Protein AF-A0A6G0Q667-F1 (afdb_monomer_lite)

Radius of gyration: 38.06 Å; chains: 1; bounding box: 84×32×100 Å

Secondary structure (DSSP, 8-state):
----HHHHHHHHHHHHHH-BTTBPPTTHHHHHHHHTT--HHHHHHHHHHHHHHTTT-SS---S----PPPPPPPHHHHHHHHHHS-GGG-SSHHHHHHHH---HHHHHHHHHTTSEEEEEPB------HHHHHHHHHHHHHTEEE-TTS-EEE---TT-------PPPSSPTT-EEEEEB-TTS-BSSPPPB-------

Sequence (199 aa):
MKATDEERQAVWESLLLRSTRGVLKRGDIVATAAYFYLTRFVVAHIWERSIRSMGTRVAAVVKSRKNARKKKLDRAALCSRLAEVPINDRETQRRVEAASTVNTYLIQRLIKEGFLRRTLRQTRPLLTPAHKLARLRFYMEHVQLGGNGEYFFNPMYDVVHMDGKWFYVKKIGLKVYLLTGKDGTPAEEPPVQYVHSKR

Foldseek 3Di:
DADALVLLVVLQVQQVVQDDPLDHDPCSLVVSCVVSVHDSVNSVVLSVQQVVQCP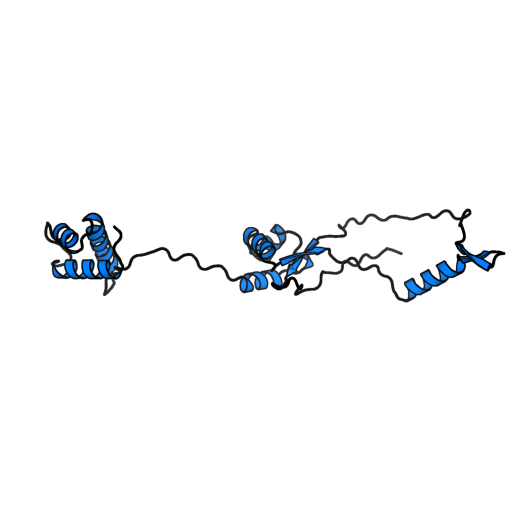VNPGGDRHDPDPDPDDDDDPVVQLVLLVPDPQVQQQDLVSSCVRSVDDSVVVVVCVVLLFKDKDWQAADDPDDPVNVVVVVVVQVVQWDADPVRDIDGNPPPVDDDDDDDDDDPDDHGGITMFGADSVNHGPDDRHYDYDDDPD

Organism: NCBI:txid53985

Structure (mmCIF, N/CA/C/O backbone):
data_AF-A0A6G0Q667-F1
#
_entry.id   AF-A0A6G0Q667-F1
#
loop_
_atom_site.group_PDB
_atom_site.id
_atom_site.type_symbol
_atom_site.label_atom_id
_atom_site.label_alt_id
_atom_site.label_comp_id
_atom_site.label_asym_id
_atom_site.label_entity_id
_atom_site.label_seq_id
_atom_site.pdbx_PDB_ins_code
_atom_site.Cartn_x
_atom_site.Cartn_y
_atom_site.Cartn_z
_atom_site.occupancy
_atom_site.B_iso_or_equiv
_atom_site.auth_seq_id
_atom_site.auth_comp_id
_atom_site.auth_asym_id
_atom_site.auth_atom_id
_atom_site.pdbx_PDB_model_num
ATOM 1 N N . MET A 1 1 ? -19.077 14.413 36.389 1.00 58.03 1 MET A N 1
ATOM 2 C CA . MET A 1 1 ? -18.085 13.429 36.881 1.00 58.03 1 MET A CA 1
ATOM 3 C C . MET A 1 1 ? -18.344 12.071 36.235 1.00 58.03 1 MET A C 1
ATOM 5 O O . MET A 1 1 ? -19.507 11.742 36.019 1.00 58.03 1 MET A O 1
ATOM 9 N N . LYS A 1 2 ? -17.305 11.317 35.853 1.00 70.94 2 LYS A N 1
ATOM 10 C CA . LYS A 1 2 ? -17.437 9.968 35.270 1.00 70.94 2 LYS A CA 1
ATOM 11 C C . LYS A 1 2 ? -16.862 8.957 36.264 1.00 70.94 2 LYS A C 1
ATOM 13 O O . LYS A 1 2 ? -15.693 9.090 36.591 1.00 70.94 2 LYS A O 1
ATOM 18 N N . ALA A 1 3 ? -17.663 7.977 36.682 1.00 82.56 3 ALA A N 1
ATOM 19 C CA . ALA A 1 3 ? -17.236 6.951 37.635 1.00 82.56 3 ALA A CA 1
ATOM 20 C C . ALA A 1 3 ? -16.185 5.995 37.033 1.00 82.56 3 ALA A C 1
ATOM 22 O O . ALA A 1 3 ? -16.342 5.576 35.874 1.00 82.56 3 ALA A O 1
ATOM 23 N N . THR A 1 4 ? -15.153 5.650 37.807 1.00 89.38 4 THR A N 1
ATOM 24 C CA . THR A 1 4 ? -14.142 4.624 37.484 1.00 89.38 4 THR A CA 1
ATOM 25 C C . THR A 1 4 ? -14.749 3.219 37.529 1.00 89.38 4 THR A C 1
ATOM 27 O O . THR A 1 4 ? -15.855 3.030 38.026 1.00 89.38 4 THR A O 1
ATOM 30 N N . ASP A 1 5 ? -14.077 2.207 36.973 1.00 88.81 5 ASP A N 1
ATOM 31 C CA . ASP A 1 5 ? -14.638 0.845 36.976 1.00 88.81 5 ASP A CA 1
ATOM 32 C C . ASP A 1 5 ? -14.762 0.265 38.397 1.00 88.81 5 ASP A C 1
ATOM 34 O O . ASP A 1 5 ? -15.729 -0.444 38.671 1.00 88.81 5 ASP A O 1
ATOM 38 N N . GLU A 1 6 ? -13.849 0.628 39.300 1.00 90.19 6 GLU A N 1
ATOM 39 C CA . GLU A 1 6 ? -13.886 0.269 40.724 1.00 90.19 6 GLU A CA 1
ATOM 40 C C . GLU A 1 6 ? -15.053 0.952 41.446 1.00 90.19 6 GLU A C 1
ATOM 42 O O . GLU A 1 6 ? -15.849 0.283 42.101 1.00 90.19 6 GLU A O 1
ATOM 47 N N . GLU A 1 7 ? -15.241 2.261 41.244 1.00 90.88 7 GLU A N 1
ATOM 48 C CA . GLU A 1 7 ? -16.382 2.998 41.803 1.00 90.88 7 GLU A CA 1
ATOM 49 C C . GLU A 1 7 ? -17.712 2.432 41.306 1.00 90.88 7 GLU A C 1
ATOM 51 O O . GLU A 1 7 ? -18.666 2.303 42.068 1.00 90.88 7 GLU A O 1
ATOM 56 N N . ARG A 1 8 ? -17.797 2.061 40.023 1.00 91.38 8 ARG A N 1
ATOM 57 C CA . ARG A 1 8 ? -19.011 1.447 39.472 1.00 91.38 8 ARG A CA 1
ATOM 58 C C . ARG A 1 8 ? -19.307 0.118 40.161 1.00 91.38 8 ARG A C 1
ATOM 60 O O . ARG A 1 8 ? -20.471 -0.127 40.472 1.00 91.38 8 ARG A O 1
ATOM 67 N N . GLN A 1 9 ? -18.284 -0.708 40.389 1.00 91.12 9 GLN A N 1
ATOM 68 C CA . GLN A 1 9 ? -18.410 -1.991 41.081 1.00 91.12 9 GLN A CA 1
ATOM 69 C C . GLN A 1 9 ? -18.881 -1.795 42.529 1.00 91.12 9 GLN A C 1
ATOM 71 O O . GLN A 1 9 ? -19.870 -2.406 42.926 1.00 91.12 9 GLN A O 1
ATOM 76 N N . ALA A 1 10 ? -18.276 -0.863 43.266 1.00 92.19 10 ALA A N 1
ATOM 77 C CA . ALA A 1 10 ? -18.679 -0.539 44.635 1.00 92.19 10 ALA A CA 1
ATOM 78 C C . ALA A 1 10 ? -20.113 0.031 44.716 1.00 92.19 10 ALA A C 1
ATOM 80 O O . ALA A 1 10 ? -20.895 -0.325 45.602 1.00 92.19 10 ALA A O 1
ATOM 81 N N . VAL A 1 11 ? -20.512 0.877 43.758 1.00 92.94 11 VAL A N 1
ATOM 82 C CA . VAL A 1 11 ? -21.896 1.373 43.631 1.00 92.94 11 VAL A CA 1
ATOM 83 C C . VAL A 1 11 ? -22.872 0.223 43.374 1.00 92.94 11 VAL A C 1
ATOM 85 O O . VAL A 1 11 ? -23.963 0.198 43.939 1.00 92.94 11 VAL A O 1
ATOM 88 N N . TRP A 1 12 ? -22.500 -0.736 42.527 1.00 91.12 12 TRP A N 1
ATOM 89 C CA . TRP A 1 12 ? -23.330 -1.907 42.263 1.00 91.12 12 TRP A CA 1
ATOM 90 C C . TRP A 1 12 ? -23.506 -2.777 43.512 1.00 91.12 12 TRP A C 1
ATOM 92 O O . TRP A 1 12 ? -24.637 -3.093 43.867 1.00 91.12 12 TRP A O 1
ATOM 102 N N . GLU A 1 13 ? -22.417 -3.120 44.198 1.00 91.19 13 GLU A N 1
ATOM 103 C CA . GLU A 1 13 ? -22.439 -3.973 45.393 1.00 91.19 13 GLU A CA 1
ATOM 104 C C . GLU A 1 13 ? -23.209 -3.326 46.550 1.00 91.19 13 GLU A C 1
ATOM 106 O O . GLU A 1 13 ? -24.041 -3.973 47.186 1.00 91.19 13 GLU A O 1
ATOM 111 N N . SER A 1 14 ? -23.012 -2.025 46.774 1.00 92.31 14 SER A N 1
ATOM 112 C CA . SER A 1 14 ? -23.741 -1.274 47.805 1.00 92.31 14 SER A CA 1
ATOM 113 C C . SER A 1 14 ? -25.248 -1.199 47.544 1.00 92.31 14 SER A C 1
ATOM 115 O O . SER A 1 14 ? -26.037 -1.330 48.480 1.00 92.31 14 SER A O 1
ATOM 117 N N . LEU A 1 15 ? -25.674 -1.027 46.288 1.00 92.56 15 LEU A N 1
ATOM 118 C CA . LEU A 1 15 ? -27.093 -1.086 45.928 1.00 92.56 15 LEU A CA 1
ATOM 119 C C . LEU A 1 15 ? -27.643 -2.509 45.997 1.00 92.56 15 LEU A C 1
ATOM 121 O O . LEU A 1 15 ? -28.782 -2.695 46.414 1.00 92.56 15 LEU A O 1
ATOM 125 N N . LEU A 1 16 ? -26.845 -3.513 45.632 1.00 89.88 16 LEU A N 1
ATOM 126 C CA . LEU A 1 16 ? -27.254 -4.913 45.690 1.00 89.88 16 LEU A CA 1
ATOM 127 C C . LEU A 1 16 ? -27.542 -5.347 47.133 1.00 89.88 16 LEU A C 1
ATOM 129 O O . LEU A 1 16 ? -28.567 -5.976 47.372 1.00 89.88 16 LEU A O 1
ATOM 133 N N . LEU A 1 17 ? -26.705 -4.934 48.091 1.00 89.88 17 LEU A N 1
ATOM 134 C CA . LEU A 1 17 ? -26.911 -5.172 49.528 1.00 89.88 17 LEU A CA 1
ATOM 135 C C . LEU A 1 17 ? -28.173 -4.492 50.081 1.00 89.88 17 LEU A C 1
ATOM 137 O O . LEU A 1 17 ? -28.774 -4.979 51.034 1.00 89.88 17 LEU A O 1
ATOM 141 N N . ARG A 1 18 ? -28.569 -3.354 49.501 1.00 88.69 18 ARG A N 1
ATOM 142 C CA . ARG A 1 18 ? -29.766 -2.593 49.902 1.00 88.69 18 ARG A CA 1
ATOM 143 C C . ARG A 1 18 ? -31.036 -3.058 49.189 1.00 88.69 18 ARG A C 1
ATOM 145 O O . ARG A 1 18 ? -32.138 -2.720 49.618 1.00 88.69 18 ARG A O 1
ATOM 152 N N . SER A 1 19 ? -30.894 -3.825 48.112 1.00 87.81 19 SER A N 1
ATOM 153 C CA . SER A 1 19 ? -32.003 -4.305 47.302 1.00 87.81 19 SER A CA 1
ATOM 154 C C . SER A 1 19 ? -32.614 -5.582 47.870 1.00 87.81 19 SER A C 1
ATOM 156 O O . SER A 1 19 ? -31.918 -6.506 48.279 1.00 87.81 19 SER A O 1
ATOM 158 N N . THR A 1 20 ? -33.940 -5.678 47.819 1.00 85.12 20 THR A N 1
ATOM 159 C CA . THR A 1 20 ? -34.676 -6.914 48.090 1.00 85.12 20 THR A CA 1
ATOM 160 C C . THR A 1 20 ? -35.318 -7.394 46.794 1.00 85.12 20 THR A C 1
ATOM 162 O O . THR A 1 20 ? -36.097 -6.681 46.165 1.00 85.12 20 THR A O 1
ATOM 165 N N . ARG A 1 21 ? -34.963 -8.610 46.354 1.00 81.00 21 ARG A N 1
ATOM 166 C CA . ARG A 1 21 ? -35.460 -9.220 45.100 1.00 81.00 21 ARG A CA 1
ATOM 167 C C . ARG A 1 21 ? -35.276 -8.333 43.850 1.00 81.00 21 ARG A C 1
ATOM 169 O O . ARG A 1 21 ? -36.115 -8.339 42.957 1.00 81.00 21 ARG A O 1
ATOM 176 N N . GLY A 1 22 ? -34.192 -7.556 43.785 1.00 78.00 22 GLY A N 1
ATOM 177 C CA . GLY A 1 22 ? -33.900 -6.678 42.642 1.00 78.00 22 GLY A CA 1
ATOM 178 C C . GLY A 1 22 ? -34.662 -5.347 42.646 1.00 78.00 22 GLY A C 1
ATOM 179 O O . GLY A 1 22 ? -34.548 -4.578 41.692 1.00 78.00 22 GLY A O 1
ATOM 180 N N . VAL A 1 23 ? -35.410 -5.049 43.713 1.00 85.81 23 VAL A N 1
ATOM 181 C CA . VAL A 1 23 ? -36.100 -3.772 43.918 1.00 85.81 23 VAL A CA 1
ATOM 182 C C . VAL A 1 23 ? -35.340 -2.942 44.953 1.00 85.81 23 VAL A C 1
ATOM 184 O O . VAL A 1 23 ? -34.878 -3.474 45.963 1.00 85.81 23 VAL A O 1
ATOM 187 N N . LEU A 1 24 ? -35.170 -1.647 44.689 1.00 90.31 24 LEU A N 1
ATOM 188 C CA . LEU A 1 24 ? -34.570 -0.686 45.622 1.00 90.31 24 LEU A CA 1
ATOM 189 C C . LEU A 1 24 ? -35.671 0.112 46.319 1.00 90.31 24 LEU A C 1
ATOM 191 O O . LEU A 1 24 ? -36.705 0.407 45.713 1.00 90.31 24 LEU A O 1
ATOM 195 N N . LYS A 1 25 ? -35.443 0.511 47.570 1.00 91.19 25 LYS A N 1
ATOM 196 C CA . LYS A 1 25 ? -36.355 1.408 48.278 1.00 91.19 25 LYS A CA 1
ATOM 197 C C . LYS A 1 25 ? -36.213 2.831 47.745 1.00 91.19 25 LYS A C 1
ATOM 199 O O . LYS A 1 25 ? -35.193 3.243 47.179 1.00 91.19 25 LYS A O 1
ATOM 204 N N . ARG A 1 26 ? -37.270 3.624 47.936 1.00 89.69 26 ARG A N 1
ATOM 205 C CA . ARG A 1 26 ? -37.263 5.040 47.561 1.00 89.69 26 ARG A CA 1
ATOM 206 C C . ARG A 1 26 ? -36.160 5.759 48.341 1.00 89.69 26 ARG A C 1
ATOM 208 O O . ARG A 1 26 ? -36.159 5.743 49.563 1.00 89.69 26 ARG A O 1
ATOM 215 N N . GLY A 1 27 ? -35.256 6.415 47.618 1.00 91.12 27 GLY A N 1
ATOM 216 C CA . GLY A 1 27 ? -34.146 7.173 48.202 1.00 91.12 27 GLY A CA 1
ATOM 217 C C . GLY A 1 27 ? -32.794 6.457 48.171 1.00 91.12 27 GLY A C 1
ATOM 218 O O . GLY A 1 27 ? -31.780 7.147 48.215 1.00 91.12 27 GLY A O 1
ATOM 219 N N . ASP A 1 28 ? -32.737 5.136 47.967 1.00 92.38 28 ASP A N 1
ATOM 220 C CA . ASP A 1 28 ? -31.470 4.380 47.989 1.00 92.38 28 ASP A CA 1
ATOM 221 C C . ASP A 1 28 ? -30.473 4.866 46.933 1.00 92.38 28 ASP A C 1
ATOM 223 O O . ASP A 1 28 ? -29.280 5.012 47.203 1.00 92.38 28 ASP A O 1
ATOM 227 N N . ILE A 1 29 ? -30.963 5.189 45.733 1.00 93.19 29 ILE A N 1
ATOM 228 C CA . ILE A 1 29 ? -30.145 5.759 44.653 1.00 93.19 29 ILE A CA 1
ATOM 229 C C . ILE A 1 29 ? -29.576 7.121 45.062 1.00 93.19 29 ILE A C 1
ATOM 231 O O . ILE A 1 29 ? -28.423 7.413 44.762 1.00 93.19 29 ILE A O 1
ATOM 235 N N . VAL A 1 30 ? -30.366 7.953 45.745 1.00 95.00 30 VAL A N 1
ATOM 236 C CA . VAL A 1 30 ? -29.951 9.299 46.169 1.00 95.00 30 VAL A CA 1
ATOM 237 C C . VAL A 1 30 ? -28.926 9.208 47.298 1.00 95.00 30 VAL A C 1
ATOM 239 O O . VAL A 1 30 ? -27.894 9.869 47.231 1.00 95.00 30 VAL A O 1
ATOM 242 N N . ALA A 1 31 ? -29.157 8.337 48.281 1.00 93.81 31 ALA A N 1
ATOM 243 C CA . ALA A 1 31 ? -28.225 8.093 49.379 1.00 93.81 31 ALA A CA 1
ATOM 244 C C . ALA A 1 31 ? -26.889 7.521 48.880 1.00 93.81 31 ALA A C 1
ATOM 246 O O . ALA A 1 31 ? -25.819 7.947 49.307 1.00 93.81 31 ALA A O 1
ATOM 247 N N . THR A 1 32 ? -26.939 6.581 47.934 1.00 93.56 32 THR A N 1
ATOM 248 C CA . THR A 1 32 ? -25.735 5.989 47.331 1.00 93.56 32 THR A CA 1
ATOM 249 C C . THR A 1 32 ? -24.994 7.009 46.465 1.00 93.56 32 THR A C 1
ATOM 251 O O . THR A 1 32 ? -23.773 7.100 46.525 1.00 93.56 32 THR A O 1
ATOM 254 N N . ALA A 1 33 ? -25.717 7.843 45.714 1.00 94.38 33 ALA A N 1
ATOM 255 C CA . ALA A 1 33 ? -25.128 8.946 44.957 1.00 94.38 33 ALA A CA 1
ATOM 256 C C . ALA A 1 33 ? -24.389 9.945 45.860 1.00 94.38 33 ALA A C 1
ATOM 258 O O . ALA A 1 33 ? -23.262 10.317 45.541 1.00 94.38 33 ALA A O 1
ATOM 259 N N . ALA A 1 34 ? -24.978 10.311 47.003 1.00 94.44 34 ALA A N 1
ATOM 260 C CA . ALA A 1 34 ? -24.337 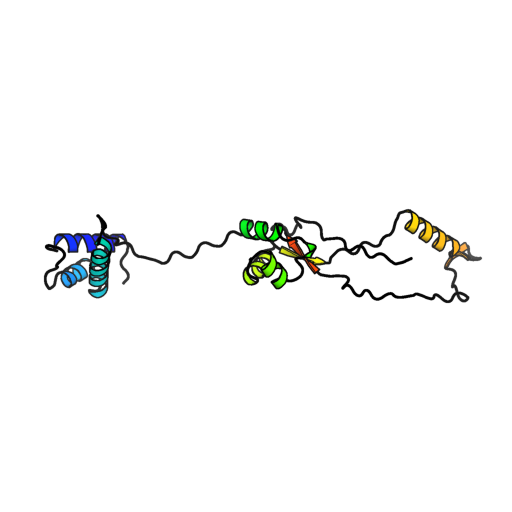11.178 47.989 1.00 94.44 34 ALA A CA 1
ATOM 261 C C . ALA A 1 34 ? -23.064 10.548 48.580 1.00 94.44 34 ALA A C 1
ATOM 263 O O . ALA A 1 34 ? -22.043 11.220 48.662 1.00 94.44 34 ALA A O 1
ATOM 264 N N . TYR A 1 35 ? -23.099 9.254 48.921 1.00 93.81 35 TYR A N 1
ATOM 265 C CA . TYR A 1 35 ? -21.952 8.543 49.498 1.00 93.81 35 TYR A CA 1
ATOM 266 C C . TYR A 1 35 ? -20.746 8.462 48.547 1.00 93.81 35 TYR A C 1
ATOM 268 O O . TYR A 1 35 ? -19.614 8.682 48.964 1.00 93.81 35 TYR A O 1
ATOM 276 N N . PHE A 1 36 ? -20.984 8.177 47.263 1.00 91.81 36 PHE A N 1
ATOM 277 C CA . PHE A 1 36 ? -19.920 8.069 46.255 1.00 91.81 36 PHE A CA 1
ATOM 278 C C . PHE A 1 36 ? -19.584 9.403 45.568 1.00 91.81 36 PHE A C 1
ATOM 280 O O . PHE A 1 36 ? -18.804 9.412 44.619 1.00 91.81 36 PHE A O 1
ATOM 287 N N . TYR A 1 37 ? -20.182 10.525 45.991 1.00 93.06 37 TYR A N 1
ATOM 288 C CA . TYR A 1 37 ? -20.043 11.835 45.335 1.00 93.06 37 TYR A CA 1
ATOM 289 C C . TYR A 1 37 ? -20.355 11.799 43.822 1.00 93.06 37 TYR A C 1
ATOM 291 O O . TYR A 1 37 ? -19.767 12.514 43.008 1.00 93.06 37 TYR A O 1
ATOM 299 N N . LEU A 1 38 ? -21.309 10.952 43.427 1.00 92.19 38 LEU A N 1
ATOM 300 C CA . LEU A 1 38 ? -21.766 10.791 42.048 1.00 92.19 38 LEU A CA 1
ATOM 301 C C . LEU A 1 38 ? -23.138 11.436 41.858 1.00 92.19 38 LEU A C 1
ATOM 303 O O . LEU A 1 38 ? -23.905 11.636 42.794 1.00 92.19 38 LEU A O 1
ATOM 307 N N . THR A 1 39 ? -23.505 11.737 40.614 1.00 93.81 39 THR A N 1
ATOM 308 C CA . THR A 1 39 ? -24.866 12.208 40.332 1.00 93.81 39 THR A CA 1
ATOM 309 C C . THR A 1 39 ? -25.859 11.046 40.391 1.00 93.81 39 THR A C 1
ATOM 311 O O . THR A 1 39 ? -25.554 9.931 39.955 1.00 93.81 39 THR A O 1
ATOM 314 N N . ARG A 1 40 ? -27.096 11.314 40.844 1.00 93.38 40 ARG A N 1
ATOM 315 C CA . ARG A 1 40 ? -28.179 10.306 40.881 1.00 93.38 40 ARG A CA 1
ATOM 316 C C . ARG A 1 40 ? -28.366 9.578 39.548 1.00 93.38 40 ARG A C 1
ATOM 318 O O . ARG A 1 40 ? -28.666 8.392 39.535 1.00 93.38 40 ARG A O 1
ATOM 325 N N . PHE A 1 41 ? -28.162 10.282 38.432 1.00 93.19 41 PHE A N 1
ATOM 326 C CA . PHE A 1 41 ? -28.306 9.735 37.084 1.00 93.19 41 PHE A CA 1
ATOM 327 C C . PHE A 1 41 ? -27.242 8.682 36.772 1.00 93.19 41 PHE A C 1
ATOM 329 O O . PHE A 1 41 ? -27.557 7.664 36.166 1.00 93.19 41 PHE A O 1
ATOM 336 N N . VAL A 1 42 ? -25.995 8.891 37.208 1.00 91.44 42 VAL A N 1
ATOM 337 C CA . VAL A 1 42 ? -24.912 7.917 37.006 1.00 91.44 42 VAL A CA 1
ATOM 338 C C . VAL A 1 42 ? -25.191 6.645 37.801 1.00 91.44 42 VAL A C 1
ATOM 340 O O . VAL A 1 42 ? -25.087 5.555 37.243 1.00 91.44 42 VAL A O 1
ATOM 343 N N . VAL A 1 43 ? -25.599 6.783 39.064 1.00 93.25 43 VAL A N 1
ATOM 344 C CA . VAL A 1 43 ? -25.929 5.653 39.947 1.00 93.25 43 VAL A CA 1
ATOM 345 C C . VAL A 1 43 ? -27.139 4.870 39.430 1.00 93.25 43 VAL A C 1
ATOM 347 O O . VAL A 1 43 ? -27.055 3.651 39.286 1.00 93.25 43 VAL A O 1
ATOM 350 N N . ALA A 1 44 ? -28.226 5.556 39.058 1.00 93.12 44 ALA A N 1
ATOM 351 C CA . ALA A 1 44 ? -29.400 4.924 38.453 1.00 93.12 44 ALA A CA 1
ATOM 352 C C . ALA A 1 44 ? -29.038 4.166 37.166 1.00 93.12 44 ALA A C 1
ATOM 354 O O . ALA A 1 44 ? -29.422 3.013 36.985 1.00 93.12 44 ALA A O 1
ATOM 355 N N . HIS A 1 45 ? -28.220 4.777 36.303 1.00 91.25 45 HIS A N 1
ATOM 356 C CA . HIS A 1 45 ? -27.792 4.148 35.059 1.00 91.25 45 HIS A CA 1
ATOM 357 C C . HIS A 1 45 ? -26.912 2.912 35.287 1.00 91.25 45 HIS A C 1
ATOM 359 O O . HIS A 1 45 ? -27.002 1.950 34.524 1.00 91.25 45 HIS A O 1
ATOM 365 N N . ILE A 1 46 ? -26.052 2.922 36.314 1.00 91.19 46 ILE A N 1
ATOM 366 C CA . ILE A 1 46 ? -25.279 1.739 36.718 1.00 91.19 46 ILE A CA 1
ATOM 367 C C . ILE A 1 46 ? -26.242 0.631 37.157 1.00 91.19 46 ILE A C 1
ATOM 369 O O . ILE A 1 46 ? -26.166 -0.464 36.608 1.00 91.19 46 ILE A O 1
ATOM 373 N N . TRP A 1 47 ? -27.184 0.927 38.057 1.00 91.88 47 TRP A N 1
ATOM 374 C CA . TRP A 1 47 ? -28.158 -0.043 38.568 1.00 91.88 47 TRP A CA 1
ATOM 375 C C . TRP A 1 47 ? -28.993 -0.694 37.461 1.00 91.88 47 TRP A C 1
ATOM 377 O O . TRP A 1 47 ? -28.955 -1.911 37.284 1.00 91.88 47 TRP A O 1
ATOM 387 N N . GLU A 1 48 ? -29.694 0.108 36.658 1.00 90.12 48 GLU A N 1
ATOM 388 C CA . GLU A 1 48 ? -30.565 -0.390 35.587 1.00 90.12 48 GLU A CA 1
ATOM 389 C C . GLU A 1 48 ? -29.809 -1.240 34.564 1.00 90.12 48 GLU A C 1
ATOM 391 O O . GLU A 1 48 ? -30.353 -2.185 33.988 1.00 90.12 48 GLU A O 1
ATOM 396 N N . ARG A 1 49 ? -28.557 -0.876 34.277 1.00 88.00 49 ARG A N 1
ATOM 397 C CA . ARG A 1 49 ? -27.719 -1.591 33.318 1.00 88.00 49 ARG A CA 1
ATOM 398 C C . ARG A 1 49 ? -27.206 -2.903 33.897 1.00 88.00 49 ARG A C 1
ATOM 400 O O . ARG A 1 49 ? -27.211 -3.907 33.187 1.00 88.00 49 ARG A O 1
ATOM 407 N N . SER A 1 50 ? -26.782 -2.893 35.155 1.00 88.56 50 SER A N 1
ATOM 408 C CA . SER A 1 50 ? -26.331 -4.082 35.867 1.00 88.56 50 SER A CA 1
ATOM 409 C C . SER A 1 50 ? -27.464 -5.097 36.013 1.00 88.56 50 SER A C 1
ATOM 411 O O . SER A 1 50 ? -27.271 -6.253 35.640 1.00 88.56 50 SER A O 1
ATOM 413 N N . ILE A 1 51 ? -28.671 -4.658 36.391 1.00 87.56 51 ILE A N 1
ATOM 414 C CA . ILE A 1 51 ? -29.873 -5.508 36.443 1.00 87.56 51 ILE A CA 1
ATOM 415 C C . ILE A 1 51 ? -30.184 -6.109 35.069 1.00 87.56 51 ILE A C 1
ATOM 417 O O . ILE A 1 51 ? -30.299 -7.325 34.945 1.00 87.56 51 ILE A O 1
ATOM 421 N N . ARG A 1 52 ? -30.212 -5.294 34.003 1.00 86.50 52 ARG A N 1
ATOM 422 C CA . ARG A 1 52 ? -30.400 -5.799 32.629 1.00 86.50 52 ARG A CA 1
ATOM 423 C C . ARG A 1 52 ? -29.331 -6.809 32.210 1.00 86.50 52 ARG A C 1
ATOM 425 O O . ARG A 1 52 ? -29.615 -7.720 31.441 1.00 86.50 52 ARG A O 1
ATOM 432 N N . SER A 1 53 ? -28.097 -6.646 32.683 1.00 84.06 53 SER A N 1
ATOM 433 C CA . SER A 1 53 ? -27.003 -7.566 32.363 1.00 84.06 53 SER A CA 1
ATOM 434 C C . SER A 1 53 ? -27.069 -8.894 33.119 1.00 84.06 53 SER A C 1
ATOM 436 O O . SER A 1 53 ? -26.515 -9.874 32.624 1.00 84.06 53 SER A O 1
ATOM 438 N N . MET A 1 54 ? -27.745 -8.939 34.273 1.00 80.06 54 MET A N 1
ATOM 439 C CA . MET A 1 54 ? -27.879 -10.148 35.090 1.00 80.06 54 MET A CA 1
ATOM 440 C C . MET A 1 54 ? -28.872 -11.173 34.540 1.00 80.06 54 MET A C 1
ATOM 442 O O . MET A 1 54 ? -28.926 -12.254 35.098 1.00 80.06 54 MET A O 1
ATOM 446 N N . GLY A 1 55 ? -29.594 -10.894 33.443 1.00 72.88 55 GLY A N 1
ATOM 447 C CA . GLY A 1 55 ? -30.641 -11.769 32.882 1.00 72.88 55 GLY A CA 1
ATOM 448 C C . GLY A 1 55 ? -30.386 -13.278 33.039 1.00 72.88 55 GLY A C 1
ATOM 449 O O . GLY A 1 55 ? -30.961 -13.907 33.915 1.00 72.88 55 GLY A O 1
ATOM 450 N N . THR A 1 56 ? -29.505 -13.859 32.221 1.00 66.94 56 THR A N 1
ATOM 451 C CA . THR A 1 56 ? -29.075 -15.273 32.331 1.00 66.94 56 THR A CA 1
ATOM 452 C C . THR A 1 56 ? -27.690 -15.437 32.964 1.00 66.94 56 THR A C 1
ATOM 454 O O . THR A 1 56 ? -27.094 -16.510 32.898 1.00 66.94 56 THR A O 1
ATOM 457 N N . ARG A 1 57 ? -27.118 -14.366 33.527 1.00 72.06 57 ARG A N 1
ATOM 458 C CA . ARG A 1 57 ? -25.727 -14.347 34.003 1.00 72.06 57 ARG A CA 1
ATOM 459 C C . ARG A 1 57 ? -25.675 -14.437 35.521 1.00 72.06 57 ARG A C 1
ATOM 461 O O . ARG A 1 57 ? -26.438 -13.771 36.203 1.00 72.06 57 ARG A O 1
ATOM 468 N N . VAL A 1 58 ? -24.681 -15.161 36.035 1.00 71.31 58 VAL A N 1
ATOM 469 C CA . VAL A 1 58 ? -24.406 -15.270 37.481 1.00 71.31 58 VAL A CA 1
ATOM 470 C C . VAL A 1 58 ? -23.923 -13.938 38.081 1.00 71.31 58 VAL A C 1
ATOM 472 O O . VAL A 1 58 ? -24.102 -13.696 39.268 1.00 71.31 58 VAL A O 1
ATOM 475 N N . ALA A 1 59 ? -23.340 -13.046 37.269 1.00 76.38 59 ALA A N 1
ATOM 476 C CA . ALA A 1 59 ? -22.821 -11.755 37.720 1.00 76.38 59 ALA A CA 1
ATOM 477 C C . ALA A 1 59 ? -23.155 -10.607 36.754 1.00 76.38 59 ALA A C 1
ATOM 479 O O . ALA A 1 59 ? -23.166 -10.773 35.528 1.00 76.38 59 ALA A O 1
ATOM 480 N N . ALA A 1 60 ? -23.379 -9.417 37.320 1.00 78.94 60 ALA A N 1
ATOM 481 C CA . ALA A 1 60 ? -23.634 -8.194 36.570 1.00 78.94 60 ALA A CA 1
ATOM 482 C C . ALA A 1 60 ? -22.377 -7.671 35.853 1.00 78.94 60 ALA A C 1
ATOM 484 O O . ALA A 1 60 ? -21.263 -7.721 36.370 1.00 78.94 60 ALA A O 1
ATOM 485 N N . VAL A 1 61 ? -22.561 -7.086 34.668 1.00 82.38 61 VAL A N 1
ATOM 486 C CA . VAL A 1 61 ? -21.504 -6.378 33.934 1.00 82.38 61 VAL A CA 1
ATOM 487 C C . VAL A 1 61 ? -21.538 -4.897 34.292 1.00 82.38 61 VAL A C 1
ATOM 489 O O . VAL A 1 61 ? -22.270 -4.112 33.687 1.00 82.38 61 VAL A O 1
ATOM 492 N N . VAL A 1 62 ? -20.695 -4.522 35.250 1.00 84.50 62 VAL A N 1
ATOM 493 C CA . VAL A 1 62 ? -20.664 -3.174 35.839 1.00 84.50 62 VAL A CA 1
ATOM 494 C C . VAL A 1 62 ? -19.629 -2.246 35.176 1.00 84.50 62 VAL A C 1
ATOM 496 O O . VAL A 1 62 ? -19.788 -1.017 35.149 1.00 84.50 62 VAL A O 1
ATOM 499 N N . LYS A 1 63 ? -18.595 -2.844 34.565 1.00 82.75 63 LYS A N 1
ATOM 500 C CA . LYS A 1 63 ? -17.494 -2.136 33.895 1.00 82.75 63 LYS A CA 1
ATOM 501 C C . LYS A 1 63 ? -17.990 -1.209 32.787 1.00 82.75 63 LYS A C 1
ATOM 503 O O . LYS A 1 63 ? -18.927 -1.514 32.038 1.00 82.75 63 LYS A O 1
ATOM 508 N N . SER A 1 64 ? -17.318 -0.074 32.649 1.00 80.38 64 SER A N 1
ATOM 509 C CA . SER A 1 64 ? -17.565 0.878 31.579 1.00 80.38 64 SER A CA 1
ATOM 510 C C . SER A 1 64 ? -17.268 0.248 30.218 1.00 80.38 64 SER A C 1
ATOM 512 O O . SER A 1 64 ? -16.175 -0.255 29.961 1.00 80.38 64 SER A O 1
ATOM 514 N N . ARG A 1 65 ? -18.225 0.323 29.286 1.00 73.19 65 ARG A N 1
ATOM 515 C CA . ARG A 1 65 ? -17.973 -0.003 27.874 1.00 73.19 65 ARG A CA 1
ATOM 516 C C . ARG A 1 65 ? -17.335 1.199 27.193 1.00 73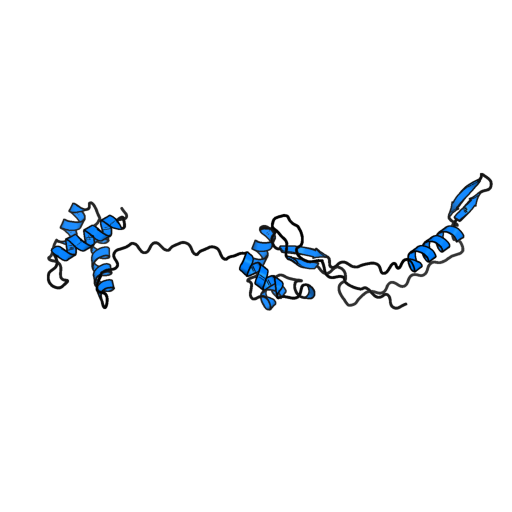.19 65 ARG A C 1
ATOM 518 O O . ARG A 1 65 ? -17.964 1.865 26.374 1.00 73.19 65 ARG A O 1
ATOM 525 N N . LYS A 1 66 ? -16.089 1.509 27.546 1.00 70.56 66 LYS A N 1
ATOM 526 C CA . LYS A 1 66 ? -15.291 2.392 26.694 1.00 70.56 66 LYS A CA 1
ATOM 527 C C . LYS A 1 66 ? -15.091 1.653 25.376 1.00 70.56 66 LYS A C 1
ATOM 529 O O . LYS A 1 66 ? -14.596 0.529 25.369 1.00 70.56 66 LYS A O 1
ATOM 534 N N . ASN A 1 67 ? -15.503 2.264 24.268 1.00 67.00 67 ASN A N 1
ATOM 535 C CA . ASN A 1 67 ? -15.209 1.720 22.950 1.00 67.00 67 ASN A CA 1
ATOM 536 C C . ASN A 1 67 ? -13.687 1.689 22.803 1.00 67.00 67 ASN A C 1
ATOM 538 O O . ASN A 1 67 ? -13.049 2.736 22.676 1.00 67.00 67 ASN A O 1
ATOM 542 N N . ALA A 1 68 ? -13.102 0.493 22.871 1.00 66.56 68 ALA A N 1
ATOM 543 C CA . ALA A 1 68 ? -11.702 0.314 22.542 1.00 66.56 68 ALA A CA 1
ATOM 544 C C . ALA A 1 68 ? -11.497 0.812 21.109 1.00 66.56 68 ALA A C 1
ATOM 546 O O . ALA A 1 68 ? -12.312 0.543 20.218 1.00 66.56 68 ALA A O 1
ATOM 547 N N . ARG A 1 69 ? -10.424 1.571 20.878 1.00 69.81 69 ARG A N 1
ATOM 548 C CA . ARG A 1 69 ? -10.071 1.970 19.515 1.00 69.81 69 ARG A CA 1
ATOM 549 C C . ARG A 1 69 ? -9.914 0.698 18.683 1.00 69.81 69 ARG A C 1
ATOM 551 O O . ARG A 1 69 ? -9.252 -0.244 19.120 1.00 69.81 69 ARG A O 1
ATOM 558 N N . LYS A 1 70 ? -10.520 0.674 17.491 1.00 70.44 70 LYS A N 1
ATOM 559 C CA . LYS A 1 70 ? -10.305 -0.414 16.529 1.00 70.44 70 LYS A CA 1
ATOM 560 C C . LYS A 1 70 ? -8.796 -0.590 16.338 1.00 70.44 70 LYS A C 1
ATOM 562 O O . LYS A 1 70 ? -8.085 0.396 16.127 1.00 70.44 70 LYS A O 1
ATOM 567 N N . LYS A 1 71 ? -8.313 -1.831 16.449 1.00 75.00 71 LYS A N 1
ATOM 568 C CA . LYS A 1 71 ? -6.899 -2.145 16.216 1.00 75.00 71 LYS A CA 1
ATOM 569 C C . LYS A 1 71 ? -6.523 -1.710 14.798 1.00 75.00 71 LYS A C 1
ATOM 571 O O . LYS A 1 71 ? -7.338 -1.810 13.879 1.00 75.00 71 LYS A O 1
ATOM 576 N N . LYS A 1 72 ? -5.303 -1.192 14.628 1.00 79.06 72 LYS A N 1
ATOM 577 C CA . LYS A 1 72 ? -4.782 -0.880 13.293 1.00 79.06 72 LYS A CA 1
ATOM 578 C C . LYS A 1 72 ? -4.730 -2.179 12.490 1.00 79.06 72 LYS A C 1
ATOM 580 O O . LYS A 1 72 ? -4.298 -3.200 13.015 1.00 79.06 72 LYS A O 1
ATOM 585 N N . LEU A 1 73 ? -5.184 -2.120 11.242 1.00 83.12 73 LEU A N 1
ATOM 586 C CA . LEU A 1 73 ? -5.074 -3.244 10.323 1.00 83.12 73 LEU A CA 1
ATOM 587 C C . LEU A 1 73 ? -3.596 -3.542 10.058 1.00 83.12 73 LEU A C 1
ATOM 589 O O . LEU A 1 73 ? -2.812 -2.609 9.841 1.00 83.12 73 LEU A O 1
ATOM 593 N N . ASP A 1 74 ? -3.247 -4.823 10.088 1.00 89.81 74 ASP A N 1
ATOM 594 C CA . ASP A 1 74 ? -1.887 -5.280 9.844 1.00 89.81 74 ASP A CA 1
ATOM 595 C C . ASP A 1 74 ? -1.461 -4.994 8.396 1.00 89.81 74 ASP A C 1
ATOM 597 O O . ASP A 1 74 ? -2.217 -5.213 7.446 1.00 89.81 74 ASP A O 1
ATOM 601 N N . ARG A 1 75 ? -0.250 -4.450 8.236 1.00 89.38 75 ARG A N 1
ATOM 602 C CA . ARG A 1 75 ? 0.300 -4.089 6.924 1.00 89.38 75 ARG A CA 1
ATOM 603 C C . ARG A 1 75 ? 0.952 -5.265 6.235 1.00 89.38 75 ARG A C 1
ATOM 605 O O . ARG A 1 75 ? 0.841 -5.331 5.016 1.00 89.38 75 ARG A O 1
ATOM 612 N N . ALA A 1 76 ? 1.518 -6.207 6.986 1.00 88.56 76 ALA A N 1
ATOM 613 C CA . ALA A 1 76 ? 2.043 -7.432 6.402 1.00 88.56 76 ALA A CA 1
ATOM 614 C C . ALA A 1 76 ? 0.914 -8.215 5.714 1.00 88.56 76 ALA A C 1
ATOM 616 O O . ALA A 1 76 ? 1.003 -8.474 4.518 1.00 88.56 76 ALA A O 1
ATOM 617 N N . ALA A 1 77 ? -0.212 -8.430 6.406 1.00 91.19 77 ALA A N 1
ATOM 618 C CA . ALA A 1 77 ? -1.393 -9.076 5.828 1.00 91.19 77 ALA A CA 1
ATOM 619 C C . ALA A 1 77 ? -1.961 -8.365 4.579 1.00 91.19 77 ALA A C 1
ATOM 621 O O . ALA A 1 77 ? -2.523 -9.007 3.691 1.00 91.19 77 ALA A O 1
ATOM 622 N N . LEU A 1 78 ? -1.846 -7.034 4.491 1.00 91.88 78 LEU A N 1
ATOM 623 C CA . LEU A 1 78 ? -2.243 -6.295 3.288 1.00 91.88 78 LEU A CA 1
ATOM 624 C C . LEU A 1 78 ? -1.263 -6.503 2.134 1.00 91.88 78 LEU A C 1
ATOM 626 O O . LEU A 1 78 ? -1.700 -6.710 1.005 1.00 91.88 78 LEU A O 1
ATOM 630 N N . CYS A 1 79 ? 0.039 -6.451 2.411 1.00 91.44 79 CYS A N 1
ATOM 631 C CA . CYS A 1 79 ? 1.068 -6.695 1.408 1.00 91.44 79 CYS A CA 1
ATOM 632 C C . CYS A 1 79 ? 0.993 -8.125 0.862 1.00 91.44 79 CYS A C 1
ATOM 634 O O . CYS A 1 79 ? 1.122 -8.292 -0.343 1.00 91.44 79 CYS A O 1
ATOM 636 N N . SER A 1 80 ? 0.692 -9.128 1.695 1.00 91.62 80 SER A N 1
ATOM 637 C CA . SER A 1 80 ? 0.485 -10.513 1.244 1.00 91.62 80 SER A CA 1
ATOM 638 C C . SER A 1 80 ? -0.651 -10.627 0.223 1.00 91.62 80 SER A C 1
ATOM 640 O O . SER A 1 80 ? -0.454 -11.197 -0.842 1.00 91.62 80 SER A O 1
ATOM 642 N N . ARG A 1 81 ? -1.803 -9.989 0.473 1.00 92.75 81 ARG A N 1
ATOM 643 C CA . ARG A 1 81 ? -2.918 -9.965 -0.497 1.00 92.75 81 ARG A CA 1
ATOM 644 C C . ARG A 1 81 ? -2.581 -9.227 -1.789 1.00 92.75 81 ARG A C 1
ATOM 646 O O . ARG A 1 81 ? -3.074 -9.568 -2.856 1.00 92.75 81 ARG A O 1
ATOM 653 N N . LEU A 1 82 ? -1.758 -8.183 -1.705 1.00 92.81 82 LEU A N 1
ATOM 654 C CA . LEU A 1 82 ? -1.268 -7.491 -2.896 1.00 92.81 82 LEU A CA 1
ATOM 655 C C . LEU A 1 82 ? -0.263 -8.346 -3.676 1.00 92.81 82 LEU A C 1
ATOM 657 O O . LEU A 1 82 ? -0.243 -8.254 -4.901 1.00 92.81 82 LEU A O 1
ATOM 661 N N . ALA A 1 83 ? 0.528 -9.175 -2.987 1.00 92.31 83 ALA A N 1
ATOM 662 C CA . ALA A 1 83 ? 1.509 -10.071 -3.593 1.00 92.31 83 ALA A CA 1
ATOM 663 C C . ALA A 1 83 ? 0.840 -11.132 -4.485 1.00 92.31 83 ALA A C 1
ATOM 665 O O . ALA A 1 83 ? 1.364 -11.450 -5.548 1.00 92.31 83 ALA A O 1
ATOM 666 N N . GLU A 1 84 ? -0.348 -11.607 -4.099 1.00 92.56 84 GLU A N 1
ATOM 667 C CA . GLU A 1 84 ? -1.151 -12.567 -4.873 1.00 92.56 84 GLU A CA 1
ATOM 668 C C . GLU A 1 84 ? -1.600 -12.020 -6.238 1.00 92.56 84 GLU A C 1
ATOM 670 O O . GLU A 1 84 ? -1.754 -12.778 -7.194 1.00 92.56 84 GLU A O 1
ATOM 675 N N . VAL A 1 85 ? -1.784 -10.701 -6.366 1.00 92.50 85 VAL A N 1
ATOM 676 C CA . VAL A 1 85 ? -2.141 -10.084 -7.649 1.00 92.50 85 VAL A CA 1
ATOM 677 C C . VAL A 1 85 ? -0.912 -10.079 -8.559 1.00 92.50 85 VAL A C 1
ATOM 679 O O . VAL A 1 85 ? 0.120 -9.549 -8.151 1.00 92.50 85 VAL A O 1
ATOM 682 N N . PRO A 1 86 ? -0.983 -10.561 -9.811 1.00 91.06 86 PRO A N 1
ATOM 683 C CA . PRO A 1 86 ? 0.140 -10.475 -10.738 1.00 91.06 86 PRO A CA 1
ATOM 684 C C . PRO A 1 86 ? 0.593 -9.027 -10.940 1.00 91.06 86 PRO A C 1
ATOM 686 O O . PRO A 1 86 ? -0.232 -8.137 -11.142 1.00 91.06 86 PRO A O 1
ATOM 689 N N . ILE A 1 87 ? 1.906 -8.776 -10.967 1.00 89.50 87 ILE A N 1
ATOM 690 C CA . ILE A 1 87 ? 2.471 -7.419 -11.126 1.00 89.50 87 ILE A CA 1
ATOM 691 C C . ILE A 1 87 ? 1.910 -6.714 -12.372 1.00 89.50 87 ILE A C 1
ATOM 693 O O . ILE A 1 87 ? 1.666 -5.505 -12.370 1.00 89.50 87 ILE A O 1
ATOM 697 N N . ASN A 1 88 ? 1.644 -7.486 -13.428 1.00 85.44 88 ASN A N 1
ATOM 698 C CA . ASN A 1 88 ? 1.070 -6.986 -14.670 1.00 85.44 88 ASN A CA 1
ATOM 699 C C . ASN A 1 88 ? -0.346 -6.415 -14.517 1.00 85.44 88 ASN A C 1
ATOM 701 O O . ASN A 1 88 ? -0.718 -5.573 -15.326 1.00 85.44 88 ASN A O 1
ATOM 705 N N . ASP A 1 89 ? -1.101 -6.804 -13.496 1.00 87.50 89 ASP A N 1
ATOM 706 C CA . ASP A 1 89 ? -2.439 -6.276 -13.234 1.00 87.50 89 ASP A CA 1
ATOM 707 C C . ASP A 1 89 ? -2.448 -5.146 -12.198 1.00 87.50 89 ASP A C 1
ATOM 709 O O . ASP A 1 89 ? -3.465 -4.471 -12.011 1.00 87.50 89 ASP A O 1
ATOM 713 N N . ARG A 1 90 ? -1.298 -4.847 -11.582 1.00 92.00 90 ARG A N 1
ATOM 714 C CA . ARG A 1 90 ? -1.158 -3.799 -10.565 1.00 92.00 90 ARG A CA 1
ATOM 715 C C . ARG A 1 90 ? -0.965 -2.398 -11.160 1.00 92.00 90 ARG A C 1
ATOM 717 O O . ARG A 1 90 ? -0.095 -1.652 -10.726 1.00 92.00 90 ARG A O 1
ATOM 724 N N . GLU A 1 91 ? -1.741 -2.012 -12.169 1.00 89.81 91 GLU A N 1
ATOM 725 C CA . GLU A 1 91 ? -1.520 -0.749 -12.905 1.00 89.81 91 GLU A CA 1
ATOM 726 C C . GLU A 1 91 ? -2.146 0.480 -12.236 1.00 89.81 91 GLU A C 1
ATOM 728 O O . GLU A 1 91 ? -1.539 1.550 -12.130 1.00 89.81 91 GLU A O 1
ATOM 733 N N . THR A 1 92 ? -3.393 0.336 -11.792 1.00 90.31 92 THR A N 1
ATOM 734 C CA . THR A 1 92 ? -4.170 1.403 -11.155 1.00 90.31 92 THR A CA 1
ATOM 735 C C . THR A 1 92 ? -4.676 0.926 -9.807 1.00 90.31 92 THR A C 1
ATOM 737 O O . THR A 1 92 ? -4.943 -0.259 -9.632 1.00 90.31 92 THR A O 1
ATOM 740 N N . GLN A 1 93 ? -4.854 1.847 -8.858 1.00 92.31 93 GLN A N 1
ATOM 741 C CA . GLN A 1 93 ? -5.355 1.490 -7.527 1.00 92.31 93 GLN A CA 1
ATOM 742 C C . GLN A 1 93 ? -6.719 0.793 -7.599 1.00 92.31 93 GLN A C 1
ATOM 744 O O . GLN A 1 93 ? -6.921 -0.188 -6.902 1.00 92.31 93 GLN A O 1
ATOM 749 N N . ARG A 1 94 ? -7.601 1.221 -8.515 1.00 92.00 94 ARG A N 1
ATOM 750 C CA . ARG A 1 94 ? -8.903 0.575 -8.753 1.00 92.00 94 ARG A CA 1
ATOM 751 C C . ARG A 1 94 ? -8.773 -0.859 -9.264 1.00 92.00 94 ARG A C 1
ATOM 753 O O . ARG A 1 94 ? -9.505 -1.731 -8.817 1.00 92.00 94 ARG A O 1
ATOM 760 N N . ARG A 1 95 ? -7.845 -1.115 -10.193 1.00 91.94 95 ARG A N 1
ATOM 761 C CA . ARG A 1 95 ? -7.604 -2.470 -10.716 1.00 91.94 95 ARG A CA 1
ATOM 762 C C . ARG A 1 95 ? -7.010 -3.375 -9.636 1.00 91.94 95 ARG A C 1
ATOM 764 O O . ARG A 1 95 ? -7.442 -4.510 -9.487 1.00 91.94 95 ARG A O 1
ATOM 771 N N . VAL A 1 96 ? -6.089 -2.835 -8.838 1.00 93.12 96 VAL A N 1
ATOM 772 C CA . VAL A 1 96 ? -5.521 -3.521 -7.670 1.00 93.12 96 VAL A CA 1
ATOM 773 C C . VAL A 1 96 ? -6.597 -3.815 -6.624 1.00 93.12 96 VAL A C 1
ATOM 775 O O . VAL A 1 96 ? -6.627 -4.918 -6.093 1.00 93.12 96 VAL A O 1
ATOM 778 N N . GLU A 1 97 ? -7.493 -2.873 -6.335 1.00 94.69 97 GLU A N 1
ATOM 779 C CA . GLU A 1 97 ? -8.612 -3.069 -5.407 1.00 94.69 97 GLU A CA 1
ATOM 780 C C . GLU A 1 97 ? -9.552 -4.174 -5.890 1.00 94.69 97 GLU A C 1
ATOM 782 O O . GLU A 1 97 ? -9.869 -5.078 -5.120 1.00 94.69 97 GLU A O 1
ATOM 787 N N . ALA A 1 98 ? -9.928 -4.149 -7.172 1.00 92.94 98 ALA A N 1
ATOM 788 C CA . ALA A 1 98 ? -10.763 -5.185 -7.771 1.00 92.94 98 ALA A CA 1
ATOM 789 C C . ALA A 1 98 ? -10.111 -6.579 -7.698 1.00 92.94 98 ALA A C 1
ATOM 791 O O . ALA A 1 98 ? -10.809 -7.560 -7.470 1.00 92.94 98 ALA A O 1
ATOM 792 N N . ALA A 1 99 ? -8.784 -6.665 -7.850 1.00 92.56 99 ALA A N 1
ATOM 793 C CA . ALA A 1 99 ? -8.055 -7.933 -7.841 1.00 92.56 99 ALA A CA 1
ATOM 794 C C . ALA A 1 99 ? -7.689 -8.448 -6.432 1.00 92.56 99 ALA A C 1
ATOM 796 O O . ALA A 1 99 ? -7.667 -9.652 -6.217 1.00 92.56 99 ALA A O 1
ATOM 797 N N . SER A 1 100 ? -7.398 -7.563 -5.469 1.00 89.88 100 SER A N 1
ATOM 798 C CA . SER A 1 100 ? -6.907 -7.931 -4.121 1.00 89.88 100 SER A CA 1
ATOM 799 C C . SER A 1 100 ? -7.947 -7.781 -3.007 1.00 89.88 100 SER A C 1
ATOM 801 O O . SER A 1 100 ? -7.667 -8.110 -1.851 1.00 89.88 100 SER A O 1
ATOM 803 N N . THR A 1 101 ? -9.127 -7.221 -3.309 1.00 89.56 101 THR A N 1
ATOM 804 C CA . THR A 1 101 ? -10.153 -6.766 -2.341 1.00 89.56 101 THR A CA 1
ATOM 805 C C . THR A 1 101 ? -9.633 -5.766 -1.295 1.00 89.56 101 THR A C 1
ATOM 807 O O . THR A 1 101 ? -10.277 -5.494 -0.276 1.00 89.56 101 THR A O 1
ATOM 810 N N . VAL A 1 102 ? -8.442 -5.197 -1.510 1.00 92.12 102 VAL A N 1
ATOM 811 C CA . VAL A 1 102 ? -7.876 -4.152 -0.657 1.00 92.12 102 VAL A CA 1
ATOM 812 C C . VAL A 1 102 ? -8.425 -2.806 -1.106 1.00 92.12 102 VAL A C 1
ATOM 814 O O . VAL A 1 102 ? -8.190 -2.379 -2.230 1.00 92.12 102 VAL A O 1
ATOM 817 N N . ASN A 1 103 ? -9.103 -2.105 -0.198 1.00 93.69 103 ASN A N 1
ATOM 818 C CA . ASN A 1 103 ? -9.680 -0.797 -0.494 1.00 93.69 103 ASN A CA 1
ATOM 819 C C . ASN A 1 103 ? -8.623 0.192 -1.026 1.00 93.69 103 ASN A C 1
ATOM 821 O O . ASN A 1 103 ? -7.533 0.299 -0.450 1.00 93.69 103 ASN A O 1
ATOM 825 N N . THR A 1 104 ? -8.969 0.977 -2.050 1.00 94.56 104 THR A N 1
ATOM 826 C CA . THR A 1 104 ? -8.118 2.043 -2.611 1.00 94.56 104 THR A CA 1
ATOM 827 C C . THR A 1 104 ? -7.515 2.967 -1.539 1.00 94.56 104 THR A C 1
ATOM 829 O O . THR A 1 104 ? -6.338 3.326 -1.624 1.00 94.56 104 THR A O 1
ATOM 832 N N . TYR A 1 105 ? -8.254 3.303 -0.475 1.00 93.69 105 TYR A N 1
ATOM 833 C CA . TYR A 1 105 ? -7.732 4.085 0.654 1.00 93.69 105 TYR A CA 1
ATOM 834 C C . TYR A 1 105 ? -6.519 3.419 1.325 1.00 93.69 105 TYR A C 1
ATOM 836 O O . TYR A 1 105 ? -5.530 4.085 1.644 1.00 93.69 105 TYR A O 1
ATOM 844 N N . LEU A 1 106 ? -6.574 2.100 1.538 1.00 93.75 106 LEU A N 1
ATOM 845 C CA . LEU A 1 106 ? -5.477 1.346 2.146 1.00 93.75 106 LEU A CA 1
ATOM 846 C C . LEU A 1 106 ? -4.283 1.254 1.199 1.00 93.75 106 LEU A C 1
ATOM 848 O O . LEU A 1 106 ? -3.155 1.423 1.653 1.00 93.75 106 LEU A O 1
ATOM 852 N N . ILE A 1 107 ? -4.524 1.078 -0.101 1.00 94.44 107 ILE A N 1
ATOM 853 C CA . ILE A 1 107 ? -3.474 1.106 -1.129 1.00 94.44 107 ILE A CA 1
ATOM 854 C C . ILE A 1 107 ? -2.754 2.460 -1.106 1.00 94.44 107 ILE A C 1
ATOM 856 O O . ILE A 1 107 ? -1.529 2.515 -1.007 1.00 94.44 107 ILE A O 1
ATOM 860 N N . GLN A 1 108 ? -3.500 3.570 -1.104 1.00 94.50 108 GLN A N 1
ATOM 861 C CA . GLN A 1 108 ? -2.929 4.916 -1.009 1.00 94.50 108 GLN A CA 1
ATOM 862 C C . GLN A 1 108 ? -2.106 5.109 0.270 1.00 94.50 108 GLN A C 1
ATOM 864 O O . GLN A 1 108 ? -1.082 5.798 0.265 1.00 94.50 108 GLN A O 1
ATOM 869 N N . ARG A 1 109 ? -2.544 4.505 1.375 1.00 93.62 109 ARG A N 1
ATOM 870 C CA . ARG A 1 109 ? -1.839 4.563 2.652 1.00 93.62 109 ARG A CA 1
ATOM 871 C C . ARG A 1 109 ? -0.549 3.743 2.644 1.00 93.62 109 ARG A C 1
ATOM 873 O O . ARG A 1 109 ? 0.449 4.227 3.160 1.00 93.62 109 ARG A O 1
ATOM 880 N N . LEU A 1 110 ? -0.547 2.561 2.027 1.00 92.88 110 LEU A N 1
ATOM 881 C CA . LEU A 1 110 ? 0.658 1.746 1.829 1.00 92.88 110 LEU A CA 1
ATOM 882 C C . LEU A 1 110 ? 1.700 2.476 0.977 1.00 92.88 110 LEU A C 1
ATOM 884 O O . LEU A 1 110 ? 2.880 2.424 1.303 1.00 92.88 110 LEU A O 1
ATOM 888 N N . ILE A 1 111 ? 1.265 3.220 -0.047 1.00 92.88 111 ILE A N 1
ATOM 889 C CA . ILE A 1 111 ? 2.159 4.065 -0.853 1.00 92.88 111 ILE A CA 1
ATOM 890 C C . ILE A 1 111 ? 2.799 5.159 0.006 1.00 92.88 111 ILE A C 1
ATOM 892 O O . ILE A 1 111 ? 4.011 5.343 -0.034 1.00 92.88 111 ILE A O 1
ATOM 896 N N . LYS A 1 112 ? 2.002 5.873 0.815 1.00 92.19 112 LYS A N 1
ATOM 897 C CA . LYS A 1 112 ? 2.518 6.925 1.713 1.00 92.19 112 LYS A CA 1
ATOM 898 C C . LYS A 1 112 ? 3.475 6.386 2.776 1.00 92.19 112 LYS A C 1
ATOM 900 O O . LYS A 1 112 ? 4.380 7.094 3.190 1.00 92.19 112 LYS A O 1
ATOM 905 N N . GLU A 1 113 ? 3.246 5.160 3.232 1.00 91.12 113 GLU A N 1
ATOM 906 C CA . GLU A 1 113 ? 4.067 4.492 4.244 1.00 91.12 113 GLU A CA 1
ATOM 907 C C . GLU A 1 113 ? 5.282 3.757 3.646 1.00 91.12 113 GLU A C 1
ATOM 909 O O . GLU A 1 113 ? 6.065 3.191 4.402 1.00 91.12 113 GLU A O 1
ATOM 914 N N . GLY A 1 114 ? 5.452 3.768 2.317 1.00 90.31 114 GLY A N 1
ATOM 915 C CA . GLY A 1 114 ? 6.617 3.203 1.627 1.00 90.31 114 GLY A CA 1
ATOM 916 C C . GLY A 1 114 ? 6.537 1.709 1.301 1.00 90.31 114 GLY A C 1
ATOM 917 O O . GLY A 1 114 ? 7.468 1.174 0.716 1.00 90.31 114 GLY A O 1
ATOM 918 N N . PHE A 1 115 ? 5.429 1.033 1.612 1.00 91.62 115 PHE A N 1
ATOM 919 C CA . PHE A 1 115 ? 5.255 -0.403 1.339 1.00 91.62 115 PHE A CA 1
ATOM 920 C C . PHE A 1 115 ? 4.915 -0.722 -0.123 1.00 91.62 115 PHE A C 1
ATOM 922 O O . PHE A 1 115 ? 4.951 -1.880 -0.540 1.00 91.62 115 PHE A O 1
ATOM 929 N N . LEU A 1 116 ? 4.529 0.293 -0.897 1.00 92.56 116 LEU A N 1
ATOM 930 C CA . LEU A 1 116 ? 4.147 0.145 -2.294 1.00 92.56 116 LEU A CA 1
ATOM 931 C C . LEU A 1 116 ? 4.700 1.311 -3.111 1.00 92.56 116 LEU A C 1
ATOM 933 O O . LEU A 1 116 ? 4.455 2.476 -2.791 1.00 92.56 116 LEU A O 1
ATOM 937 N N . ARG A 1 117 ? 5.389 1.013 -4.210 1.00 91.31 117 ARG A N 1
ATOM 938 C CA . ARG A 1 117 ? 5.984 2.020 -5.091 1.00 91.31 117 ARG A CA 1
ATOM 939 C C . ARG A 1 117 ? 5.433 1.907 -6.500 1.00 91.31 117 ARG A C 1
ATOM 941 O O . ARG A 1 117 ? 5.309 0.821 -7.051 1.00 91.31 117 ARG A O 1
ATOM 948 N N . ARG A 1 118 ? 5.138 3.053 -7.113 1.00 91.19 118 ARG A N 1
ATOM 949 C CA . ARG A 1 118 ? 4.765 3.121 -8.527 1.00 91.19 118 ARG A CA 1
ATOM 950 C C . ARG A 1 118 ? 6.025 3.196 -9.391 1.00 91.19 118 ARG A C 1
ATOM 952 O O . ARG A 1 118 ? 6.771 4.169 -9.293 1.00 91.19 118 ARG A O 1
ATOM 959 N N . THR A 1 119 ? 6.217 2.212 -10.260 1.00 88.38 119 THR A N 1
ATOM 960 C CA . THR A 1 119 ? 7.414 2.054 -11.099 1.00 88.38 119 THR A CA 1
ATOM 961 C C . THR A 1 119 ? 7.018 1.879 -12.562 1.00 88.38 119 THR A C 1
ATOM 963 O O . THR A 1 119 ? 5.946 1.361 -12.869 1.00 88.38 119 THR A O 1
ATOM 966 N N . LEU A 1 120 ? 7.856 2.357 -13.481 1.00 85.25 120 LEU A N 1
ATOM 967 C CA . LEU A 1 120 ? 7.669 2.128 -14.914 1.00 85.25 120 LEU A CA 1
ATOM 968 C C . LEU A 1 120 ? 7.953 0.661 -15.248 1.00 85.25 120 LEU A C 1
ATOM 970 O O . LEU A 1 120 ? 8.910 0.082 -14.735 1.00 85.25 120 LEU A O 1
ATOM 974 N N . ARG A 1 121 ? 7.159 0.079 -16.149 1.00 82.44 121 ARG A N 1
ATOM 975 C CA . ARG A 1 121 ? 7.538 -1.174 -16.804 1.00 82.44 121 ARG A CA 1
ATOM 976 C C . ARG A 1 121 ? 8.834 -0.936 -17.569 1.00 82.44 121 ARG A C 1
ATOM 978 O O . ARG A 1 121 ? 8.926 0.002 -18.365 1.00 82.44 121 ARG A O 1
ATOM 985 N N . GLN A 1 122 ? 9.836 -1.766 -17.311 1.00 72.06 122 GLN A N 1
ATOM 986 C CA . GLN A 1 122 ? 11.128 -1.625 -17.967 1.00 72.06 122 GLN A CA 1
ATOM 987 C C . GLN A 1 122 ? 10.973 -2.013 -19.432 1.00 72.06 122 GLN A C 1
ATOM 989 O O . GLN A 1 122 ? 10.541 -3.119 -19.743 1.00 72.06 122 GLN A O 1
ATOM 994 N N . THR A 1 123 ? 11.330 -1.113 -20.340 1.00 69.12 123 THR A N 1
ATOM 995 C CA . THR A 1 123 ? 11.453 -1.457 -21.757 1.00 69.12 123 THR A CA 1
ATOM 996 C C . THR A 1 123 ? 12.928 -1.697 -22.015 1.00 69.12 123 THR A C 1
ATOM 998 O O . THR A 1 123 ? 13.707 -0.748 -22.056 1.00 69.12 123 THR A O 1
ATOM 1001 N N . ARG A 1 124 ? 13.346 -2.963 -22.109 1.00 63.69 124 ARG A N 1
ATOM 1002 C CA . ARG A 1 124 ? 14.744 -3.267 -22.425 1.00 63.69 124 ARG A CA 1
ATOM 1003 C C . ARG A 1 124 ? 14.944 -3.107 -23.933 1.00 63.69 124 ARG A C 1
ATOM 1005 O O . ARG A 1 124 ? 14.251 -3.790 -24.689 1.00 63.69 124 ARG A O 1
ATOM 1012 N N . PRO A 1 125 ? 15.871 -2.246 -24.396 1.00 66.75 125 PRO A N 1
ATOM 1013 C CA . PRO A 1 125 ? 16.285 -2.297 -25.786 1.00 66.75 125 PRO A CA 1
ATOM 1014 C C . PRO A 1 125 ? 16.899 -3.675 -26.037 1.00 66.75 125 PRO A C 1
ATOM 1016 O O . PRO A 1 125 ? 17.757 -4.129 -25.280 1.00 66.75 125 PRO A O 1
ATOM 1019 N N . LEU A 1 126 ? 16.456 -4.348 -27.096 1.00 69.19 126 LEU A N 1
ATOM 1020 C CA . LEU A 1 126 ? 16.962 -5.660 -27.501 1.00 69.19 126 LEU A CA 1
ATOM 1021 C C . LEU A 1 126 ? 18.353 -5.521 -28.154 1.00 69.19 126 LEU A C 1
ATOM 1023 O O . LEU A 1 126 ? 18.552 -5.929 -29.294 1.00 69.19 126 LEU A O 1
ATOM 1027 N N . LEU A 1 127 ? 19.327 -4.895 -27.481 1.00 77.31 127 LEU A N 1
ATOM 1028 C CA . LEU A 1 127 ? 20.717 -4.875 -27.947 1.00 77.31 127 LEU A CA 1
ATOM 1029 C C . LEU A 1 127 ? 21.422 -6.155 -27.504 1.00 77.31 127 LEU A C 1
ATOM 1031 O O . LEU A 1 127 ? 21.877 -6.275 -26.367 1.00 77.31 127 LEU A O 1
ATOM 1035 N N . THR A 1 128 ? 21.547 -7.095 -28.431 1.00 85.06 128 THR A N 1
ATOM 1036 C CA . THR A 1 128 ? 22.426 -8.251 -28.275 1.00 85.06 128 THR A CA 1
ATOM 1037 C C . THR A 1 128 ? 23.892 -7.813 -28.425 1.00 85.06 128 THR A C 1
ATOM 1039 O O . THR A 1 128 ? 24.167 -6.750 -28.997 1.00 85.06 128 THR A O 1
ATOM 1042 N N . PRO A 1 129 ? 24.868 -8.608 -27.950 1.00 91.00 129 PRO A N 1
ATOM 1043 C CA . PRO A 1 129 ? 26.283 -8.358 -28.231 1.00 91.00 129 PRO A CA 1
ATOM 1044 C C . PRO A 1 129 ? 26.572 -8.204 -29.733 1.00 91.00 129 PRO A C 1
ATOM 1046 O O . PRO A 1 129 ? 27.328 -7.318 -30.123 1.00 91.00 129 PRO A O 1
ATOM 1049 N N . ALA A 1 130 ? 25.885 -8.977 -30.582 1.00 90.06 130 ALA A N 1
ATOM 1050 C CA . ALA A 1 130 ? 25.971 -8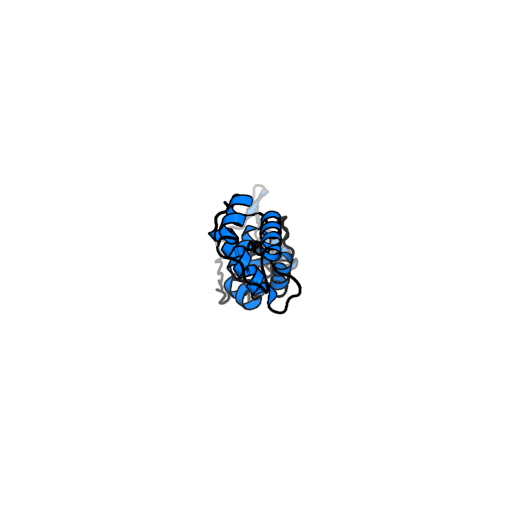.855 -32.036 1.00 90.06 130 ALA A CA 1
ATOM 1051 C C . ALA A 1 130 ? 25.495 -7.480 -32.542 1.00 90.06 130 ALA A C 1
ATOM 1053 O O . ALA A 1 130 ? 26.173 -6.864 -33.361 1.00 90.06 130 ALA A O 1
ATOM 1054 N N . HIS A 1 131 ? 24.386 -6.945 -32.011 1.00 88.25 131 HIS A N 1
ATOM 1055 C CA . HIS A 1 131 ? 23.924 -5.592 -32.353 1.00 88.25 131 HIS A CA 1
ATOM 1056 C C . HIS A 1 131 ? 24.941 -4.513 -31.954 1.00 88.25 131 HIS A C 1
ATOM 1058 O O . HIS A 1 131 ? 25.116 -3.540 -32.686 1.00 88.25 131 HIS A O 1
ATOM 1064 N N . LYS A 1 132 ? 25.624 -4.674 -30.811 1.00 90.69 132 LYS A N 1
ATOM 1065 C CA . LYS A 1 132 ? 26.686 -3.748 -30.379 1.00 90.69 132 LYS A CA 1
ATOM 1066 C C . LYS A 1 132 ? 27.875 -3.776 -31.342 1.00 90.69 132 LYS A C 1
ATOM 1068 O O . LYS A 1 132 ? 28.343 -2.719 -31.750 1.00 90.69 132 LYS A O 1
ATOM 1073 N N . LEU A 1 133 ? 28.313 -4.970 -31.741 1.00 94.69 133 LEU A N 1
ATOM 1074 C CA . LEU A 1 133 ? 29.398 -5.167 -32.707 1.00 94.69 133 LEU A CA 1
ATOM 1075 C C . LEU A 1 133 ? 29.063 -4.579 -34.081 1.00 94.69 133 LEU A C 1
ATOM 1077 O O . LEU A 1 133 ? 29.879 -3.864 -34.649 1.00 94.69 133 LEU A O 1
ATOM 1081 N N . ALA A 1 134 ? 27.851 -4.821 -34.585 1.00 93.00 134 ALA A N 1
ATOM 1082 C CA . ALA A 1 134 ? 27.393 -4.252 -35.850 1.00 93.00 134 ALA A CA 1
ATOM 1083 C C . ALA A 1 134 ? 27.373 -2.715 -35.815 1.00 93.00 134 ALA A C 1
ATOM 1085 O O . ALA A 1 134 ? 27.811 -2.076 -36.765 1.00 93.00 134 ALA A O 1
ATOM 1086 N N . ARG A 1 135 ? 26.934 -2.116 -34.697 1.00 93.31 135 ARG A N 1
ATOM 1087 C CA . ARG A 1 135 ? 26.996 -0.659 -34.509 1.00 93.31 135 ARG A CA 1
ATOM 1088 C C . ARG A 1 135 ? 28.430 -0.136 -34.492 1.00 93.31 135 ARG A C 1
ATOM 1090 O O . ARG A 1 135 ? 28.694 0.869 -35.131 1.00 93.31 135 ARG A O 1
ATOM 1097 N N . LEU A 1 136 ? 29.348 -0.809 -33.795 1.00 94.06 136 LEU A N 1
ATOM 1098 C CA . LEU A 1 136 ? 30.761 -0.411 -33.772 1.00 94.06 136 LEU A CA 1
ATOM 1099 C C . LEU A 1 136 ? 31.401 -0.475 -35.160 1.00 94.06 136 LEU A C 1
ATOM 1101 O O . LEU A 1 136 ? 32.079 0.473 -35.540 1.00 94.06 136 LEU A O 1
ATOM 1105 N N . ARG A 1 137 ? 31.144 -1.543 -35.925 1.00 94.88 137 ARG A N 1
ATOM 1106 C CA . ARG A 1 137 ? 31.610 -1.658 -37.317 1.00 94.88 137 ARG A CA 1
ATOM 1107 C C . ARG A 1 137 ? 31.071 -0.524 -38.179 1.00 94.88 137 ARG A C 1
ATOM 1109 O O . ARG A 1 137 ? 31.855 0.152 -38.829 1.00 94.88 137 ARG A O 1
ATOM 1116 N N . PHE A 1 138 ? 29.769 -0.255 -38.084 1.00 91.31 138 PHE A N 1
ATOM 1117 C CA . PHE A 1 138 ? 29.151 0.868 -38.782 1.00 91.31 138 PHE A CA 1
ATOM 1118 C C . PHE A 1 138 ? 29.831 2.196 -38.428 1.00 91.31 138 PHE A C 1
ATOM 1120 O O . PHE A 1 138 ? 30.169 2.954 -39.325 1.00 91.31 138 PHE A O 1
ATOM 1127 N N . TYR A 1 139 ? 30.093 2.478 -37.147 1.00 90.62 139 TYR A N 1
ATOM 1128 C CA . TYR A 1 139 ? 30.813 3.700 -36.778 1.00 90.62 139 TYR A CA 1
ATOM 1129 C C . TYR A 1 139 ? 32.216 3.742 -37.385 1.00 90.62 139 TYR A C 1
ATOM 1131 O O . TYR A 1 139 ? 32.573 4.761 -37.959 1.00 90.62 139 TYR A O 1
ATOM 1139 N N . MET A 1 140 ? 32.982 2.650 -37.307 1.00 90.56 140 MET A N 1
ATOM 1140 C CA . MET A 1 140 ? 34.337 2.577 -37.868 1.00 90.56 140 MET A CA 1
ATOM 1141 C C . MET A 1 140 ? 34.369 2.832 -39.379 1.00 90.56 140 MET A C 1
ATOM 1143 O O . MET A 1 140 ? 35.251 3.539 -39.848 1.00 90.56 140 MET A O 1
ATOM 1147 N N . GLU A 1 141 ? 33.393 2.316 -40.128 1.00 90.25 141 GLU A N 1
ATOM 1148 C CA . GLU A 1 141 ? 33.261 2.541 -41.577 1.00 90.25 141 GLU A CA 1
ATOM 1149 C C . GLU A 1 141 ? 32.931 4.001 -41.932 1.00 90.25 141 GLU A C 1
ATOM 1151 O O . GLU A 1 141 ? 33.187 4.447 -43.048 1.00 90.25 141 GLU A O 1
ATOM 1156 N N . HIS A 1 142 ? 32.380 4.757 -40.981 1.00 90.12 142 HIS A N 1
ATOM 1157 C CA . HIS A 1 142 ? 31.971 6.149 -41.163 1.00 90.12 142 HIS A CA 1
ATOM 1158 C C . HIS A 1 142 ? 32.876 7.134 -40.419 1.00 90.12 142 HIS A C 1
ATOM 1160 O O . HIS A 1 142 ? 32.515 8.301 -40.279 1.00 90.12 142 HIS A O 1
ATOM 1166 N N . VAL A 1 143 ? 34.050 6.695 -39.961 1.00 92.88 143 VAL A N 1
ATOM 1167 C CA . VAL A 1 143 ? 35.131 7.582 -39.526 1.00 92.88 143 VAL A CA 1
ATOM 1168 C C . VAL A 1 143 ? 36.169 7.669 -40.644 1.00 92.88 143 VAL A C 1
ATOM 1170 O O . VAL A 1 143 ? 36.620 6.659 -41.174 1.00 92.88 143 VAL A O 1
ATOM 1173 N N . GLN A 1 144 ? 36.555 8.889 -40.996 1.00 88.50 144 GLN A N 1
ATOM 1174 C CA . GLN A 1 144 ? 37.531 9.211 -42.030 1.00 88.50 144 GLN A CA 1
ATOM 1175 C C . GLN A 1 144 ? 38.745 9.901 -41.398 1.00 88.50 144 GLN A C 1
ATOM 1177 O O . GLN A 1 144 ? 38.617 10.596 -40.390 1.00 88.50 144 GLN A O 1
ATOM 1182 N N . LEU A 1 145 ? 39.932 9.684 -41.970 1.00 89.19 145 LEU A N 1
ATOM 1183 C CA . LEU A 1 145 ? 41.178 10.314 -41.532 1.00 89.19 145 LEU A CA 1
ATOM 1184 C C . LEU A 1 145 ? 41.478 11.528 -42.416 1.00 89.19 145 LEU A C 1
ATOM 1186 O O . LEU A 1 145 ? 41.532 11.418 -43.641 1.00 89.19 145 LEU A O 1
ATOM 1190 N N . GLY A 1 146 ? 41.661 12.685 -41.790 1.00 83.31 146 GLY A N 1
ATOM 1191 C CA . GLY A 1 146 ? 42.000 13.946 -42.437 1.00 83.31 146 GLY A CA 1
ATOM 1192 C C . GLY A 1 146 ? 43.470 14.022 -42.806 1.00 83.31 146 GLY A C 1
ATOM 1193 O O . GLY A 1 146 ? 44.313 13.328 -42.239 1.00 83.31 146 GLY A O 1
ATOM 1194 N N . GLY A 1 147 ? 43.800 14.912 -43.743 1.00 80.69 147 GLY A N 1
ATOM 1195 C CA . GLY A 1 147 ? 45.188 15.138 -44.170 1.00 80.69 147 GLY A CA 1
ATOM 1196 C C . GLY A 1 147 ? 46.112 15.644 -43.051 1.00 80.69 147 GLY A C 1
ATOM 1197 O O . GLY A 1 147 ? 47.326 15.517 -43.152 1.00 80.69 147 GLY A O 1
ATOM 1198 N N . ASN A 1 148 ? 45.542 16.175 -41.970 1.00 86.62 148 ASN A N 1
ATOM 1199 C CA . ASN A 1 148 ? 46.218 16.598 -40.742 1.00 86.62 148 ASN A CA 1
ATOM 1200 C C . ASN A 1 148 ? 46.340 15.478 -39.683 1.00 86.62 148 ASN A C 1
ATOM 1202 O O . ASN A 1 148 ? 46.810 15.736 -38.579 1.00 86.62 148 ASN A O 1
ATOM 1206 N N . GLY A 1 149 ? 45.917 14.249 -39.997 1.00 87.50 149 GLY A N 1
ATOM 1207 C CA . GLY A 1 149 ? 45.922 13.117 -39.066 1.00 87.50 149 GLY A CA 1
ATOM 1208 C C . GLY A 1 149 ? 44.751 13.102 -38.077 1.00 87.50 149 GLY A C 1
ATOM 1209 O O . GLY A 1 149 ? 44.719 12.247 -37.192 1.00 87.50 149 GLY A O 1
ATOM 1210 N N . GLU A 1 150 ? 43.787 14.015 -38.210 1.00 91.06 150 GLU A N 1
ATOM 1211 C CA . GLU A 1 150 ? 42.596 14.053 -37.358 1.00 91.06 150 GLU A CA 1
ATOM 1212 C C . GLU A 1 150 ? 41.493 13.138 -37.891 1.00 91.06 150 GLU A C 1
ATOM 1214 O O . GLU A 1 150 ? 41.298 13.011 -39.096 1.00 91.06 150 GLU A O 1
ATOM 1219 N N . TYR A 1 151 ? 40.731 12.517 -36.994 1.00 90.44 151 TYR A N 1
ATOM 1220 C CA . TYR A 1 151 ? 39.579 11.702 -37.374 1.00 90.44 151 TYR A CA 1
ATOM 1221 C C . TYR A 1 151 ? 38.303 12.542 -37.404 1.00 90.44 151 TYR A C 1
ATOM 1223 O O . TYR A 1 151 ? 38.003 13.256 -36.447 1.00 90.44 151 TYR A O 1
ATOM 1231 N N . PHE A 1 152 ? 37.512 12.399 -38.462 1.00 90.31 152 PHE A N 1
ATOM 1232 C CA . PHE A 1 152 ? 36.220 13.061 -38.611 1.00 90.31 152 PHE A CA 1
ATOM 1233 C C . PHE A 1 152 ? 35.138 12.066 -39.035 1.00 90.31 152 PHE A C 1
ATOM 1235 O O . PHE A 1 152 ? 35.414 11.049 -39.668 1.00 90.31 152 PHE A O 1
ATOM 1242 N N . PHE A 1 153 ? 33.889 12.331 -38.659 1.00 90.81 153 PHE A N 1
ATOM 1243 C CA . PHE A 1 153 ? 32.766 11.513 -39.113 1.00 90.81 153 PHE A CA 1
ATOM 1244 C C . PHE A 1 153 ? 32.414 11.858 -40.561 1.00 90.81 153 PHE A C 1
ATOM 1246 O O . PHE A 1 153 ? 32.404 13.032 -40.934 1.00 90.81 153 PHE A O 1
ATOM 1253 N N . ASN A 1 154 ? 32.091 10.839 -41.358 1.00 88.50 154 ASN A N 1
ATOM 1254 C CA . ASN A 1 154 ? 31.564 11.013 -42.704 1.00 88.50 154 ASN A CA 1
ATOM 1255 C C . ASN A 1 154 ? 30.294 11.887 -42.625 1.00 88.50 154 ASN A C 1
ATOM 1257 O O . ASN A 1 154 ? 29.363 11.517 -41.903 1.00 88.50 154 ASN A O 1
ATOM 1261 N N . PRO A 1 155 ? 30.238 13.025 -43.342 1.00 88.31 155 PRO A N 1
ATOM 1262 C CA . PRO A 1 155 ? 29.096 13.931 -43.290 1.00 88.31 155 PRO A CA 1
ATOM 1263 C C . PRO A 1 155 ? 27.813 13.356 -43.907 1.00 88.31 155 PRO A C 1
ATOM 1265 O O . PRO A 1 155 ? 26.749 13.924 -43.680 1.00 88.31 155 PRO A O 1
ATOM 1268 N N . MET A 1 156 ? 27.891 12.248 -44.663 1.00 90.12 156 MET A N 1
ATOM 1269 C CA . MET A 1 156 ? 26.734 11.549 -45.245 1.00 90.12 156 MET A CA 1
ATOM 1270 C C . MET A 1 156 ? 25.826 12.458 -46.104 1.00 90.12 156 MET A C 1
ATOM 1272 O O . MET A 1 156 ? 24.611 12.275 -46.134 1.00 90.12 156 MET A O 1
ATOM 1276 N N . TYR A 1 157 ? 26.391 13.451 -46.806 1.00 91.69 157 TYR A N 1
ATOM 1277 C CA . TYR A 1 157 ? 25.612 14.411 -47.610 1.00 91.69 157 TYR A CA 1
ATOM 1278 C C . TYR A 1 157 ? 24.831 13.770 -48.768 1.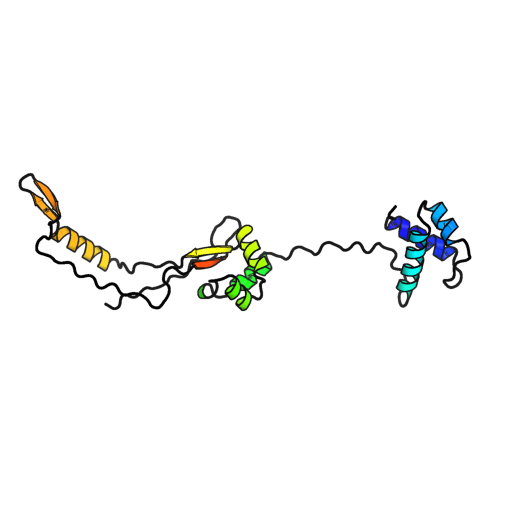00 91.69 157 TYR A C 1
ATOM 1280 O O . TYR A 1 157 ? 23.878 14.360 -49.271 1.00 91.69 157 TYR A O 1
ATOM 1288 N N . ASP A 1 158 ? 25.224 12.570 -49.183 1.00 92.44 158 ASP A N 1
ATOM 1289 C CA . ASP A 1 158 ? 24.600 11.754 -50.221 1.00 92.44 158 ASP A CA 1
ATOM 1290 C C . ASP A 1 158 ? 23.609 10.712 -49.669 1.00 92.44 158 ASP A C 1
ATOM 1292 O O . ASP A 1 158 ? 23.011 9.956 -50.437 1.00 92.44 158 ASP A O 1
ATOM 1296 N N . VAL A 1 159 ? 23.390 10.672 -48.350 1.00 89.19 159 VAL A N 1
ATOM 1297 C CA . VAL A 1 159 ? 22.521 9.688 -47.696 1.00 89.19 15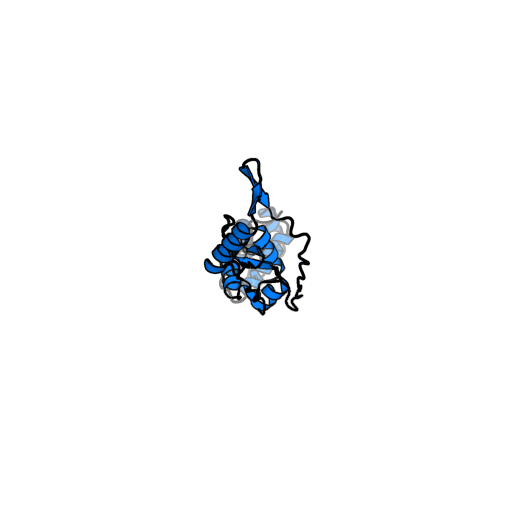9 VAL A CA 1
ATOM 1298 C C . VAL A 1 159 ? 21.253 10.351 -47.169 1.00 89.19 159 VAL A C 1
ATOM 1300 O O . VAL A 1 159 ? 21.279 11.213 -46.294 1.00 89.19 159 VAL A O 1
ATOM 1303 N N . VAL A 1 160 ? 20.099 9.873 -47.636 1.00 89.62 160 VAL A N 1
ATOM 1304 C CA . VAL A 1 160 ? 18.798 10.224 -47.055 1.00 89.62 160 VAL A CA 1
ATOM 1305 C C . VAL A 1 160 ? 18.369 9.122 -46.091 1.00 89.62 160 VAL A C 1
ATOM 1307 O O . VAL A 1 160 ? 18.018 8.014 -46.500 1.00 89.62 160 VAL A O 1
ATOM 1310 N N . HIS A 1 161 ? 18.373 9.419 -44.791 1.00 85.69 161 HIS A N 1
ATOM 1311 C CA . HIS A 1 161 ? 17.873 8.493 -43.777 1.00 85.69 161 HIS A CA 1
ATOM 1312 C C . HIS A 1 161 ? 16.341 8.489 -43.750 1.00 85.69 161 HIS A C 1
ATOM 1314 O O . HIS A 1 161 ? 15.711 9.439 -43.288 1.00 85.69 161 HIS A O 1
ATOM 1320 N N . MET A 1 162 ? 15.739 7.392 -44.205 1.00 87.25 162 MET A N 1
ATOM 1321 C CA . MET A 1 162 ? 14.311 7.130 -44.033 1.00 87.25 162 MET A CA 1
ATOM 1322 C C . MET A 1 162 ? 14.101 6.258 -42.796 1.00 87.25 162 MET A C 1
ATOM 1324 O O . MET A 1 162 ? 14.611 5.139 -42.741 1.00 87.25 162 MET A O 1
ATOM 1328 N N . ASP A 1 163 ? 13.343 6.752 -41.816 1.00 84.94 163 ASP A N 1
ATOM 1329 C CA . ASP A 1 163 ? 12.953 5.967 -40.642 1.00 84.94 163 ASP A CA 1
ATOM 1330 C C . ASP A 1 163 ? 11.433 5.783 -40.576 1.00 84.94 163 ASP A C 1
ATOM 1332 O O . ASP A 1 163 ? 10.652 6.733 -40.673 1.00 84.94 163 ASP A O 1
ATOM 1336 N N . GLY A 1 164 ? 11.020 4.529 -40.405 1.00 78.56 164 GLY A N 1
ATOM 1337 C CA . GLY A 1 164 ? 9.628 4.134 -40.260 1.00 78.56 164 GLY A CA 1
ATOM 1338 C C . GLY A 1 164 ? 9.266 4.033 -38.787 1.00 78.56 164 GLY A C 1
ATOM 1339 O O . GLY A 1 164 ? 9.600 3.055 -38.115 1.00 78.56 164 GLY A O 1
ATOM 1340 N N . LYS A 1 165 ? 8.533 5.020 -38.272 1.00 76.19 165 LYS A N 1
ATOM 1341 C CA . LYS A 1 165 ? 8.097 5.010 -36.875 1.00 76.19 165 LYS A CA 1
ATOM 1342 C C . LYS A 1 165 ? 6.769 4.279 -36.711 1.00 76.19 165 LYS A C 1
ATOM 1344 O O . LYS A 1 165 ? 5.704 4.813 -37.010 1.00 76.19 165 LYS A O 1
ATOM 1349 N N . TRP A 1 166 ? 6.825 3.073 -36.156 1.00 69.44 166 TRP A N 1
ATOM 1350 C CA . TRP A 1 166 ? 5.628 2.328 -35.775 1.00 69.44 166 TRP A CA 1
ATOM 1351 C C . TRP A 1 166 ? 5.067 2.832 -34.443 1.00 69.44 166 TRP A C 1
ATOM 1353 O O . TRP A 1 166 ? 5.752 2.841 -33.417 1.00 69.44 166 TRP A O 1
ATOM 1363 N N . PHE A 1 167 ? 3.793 3.218 -34.445 1.00 63.41 167 PHE A N 1
ATOM 1364 C CA . PHE A 1 167 ? 3.053 3.516 -33.223 1.00 63.41 167 PHE A CA 1
ATOM 1365 C C . PHE A 1 167 ? 2.421 2.233 -32.690 1.00 63.41 167 PHE A C 1
ATOM 1367 O O . PHE A 1 167 ? 1.700 1.528 -33.394 1.00 63.41 167 PHE A O 1
ATOM 1374 N N . TYR A 1 168 ? 2.697 1.915 -31.429 1.00 67.75 168 TYR A N 1
ATOM 1375 C CA . TYR A 1 168 ? 2.117 0.742 -30.791 1.00 67.75 168 TYR A CA 1
ATOM 1376 C C . TYR A 1 168 ? 0.677 1.029 -30.375 1.00 67.75 168 TYR A C 1
ATOM 1378 O O . TYR A 1 168 ? 0.396 2.029 -29.719 1.00 67.75 168 TYR A O 1
ATOM 1386 N N . VAL A 1 169 ? -0.223 0.090 -30.674 1.00 69.25 169 VAL A N 1
ATOM 1387 C CA . VAL A 1 169 ? -1.597 0.100 -30.141 1.00 69.25 169 VAL A CA 1
ATOM 1388 C C . VAL A 1 169 ? -1.585 -0.082 -28.615 1.00 69.25 169 VAL A C 1
ATOM 1390 O O . VAL A 1 169 ? -2.436 0.444 -27.901 1.00 69.25 169 VAL A O 1
ATOM 1393 N N . LYS A 1 170 ? -0.587 -0.803 -28.083 1.00 68.00 170 LYS A N 1
ATOM 1394 C CA . LYS A 1 170 ? -0.377 -0.951 -26.638 1.00 68.00 170 LYS A CA 1
ATOM 1395 C C . LYS A 1 170 ? 0.388 0.248 -26.082 1.00 68.00 170 LYS A C 1
ATOM 1397 O O . LYS A 1 170 ? 1.406 0.655 -26.633 1.00 68.00 170 LYS A O 1
ATOM 1402 N N . LYS A 1 171 ? -0.054 0.753 -24.927 1.00 66.25 171 LYS A N 1
ATOM 1403 C CA . LYS A 1 171 ? 0.646 1.812 -24.190 1.00 66.25 171 LYS A CA 1
ATOM 1404 C C . LYS A 1 171 ? 2.030 1.313 -23.753 1.00 66.25 171 LYS A C 1
ATOM 1406 O O . LYS A 1 171 ? 2.136 0.361 -22.982 1.00 66.25 171 LYS A O 1
ATOM 1411 N N . ILE A 1 172 ? 3.086 1.949 -24.254 1.00 69.00 172 ILE A N 1
ATOM 1412 C CA . ILE A 1 172 ? 4.461 1.772 -23.765 1.00 69.00 172 ILE A CA 1
ATOM 1413 C C . ILE A 1 172 ? 4.654 2.666 -22.537 1.00 69.00 172 ILE A C 1
ATOM 1415 O O . ILE A 1 172 ? 4.054 3.736 -22.443 1.00 69.00 172 ILE A O 1
ATOM 1419 N N . GLY A 1 173 ? 5.470 2.225 -21.577 1.00 69.50 173 GLY A N 1
ATOM 1420 C CA . GLY A 1 173 ? 5.755 3.011 -20.372 1.00 69.50 173 GLY A CA 1
ATOM 1421 C C . GLY A 1 173 ? 4.608 3.009 -19.360 1.00 69.50 173 GLY A C 1
ATOM 1422 O O . GLY A 1 173 ? 4.460 3.947 -18.574 1.00 69.50 173 GLY A O 1
ATOM 1423 N N . LEU A 1 174 ? 3.785 1.955 -19.367 1.00 80.19 174 LEU A N 1
ATOM 1424 C CA . LEU A 1 174 ? 2.799 1.739 -18.313 1.00 80.19 174 LEU A CA 1
ATOM 1425 C C . LEU A 1 174 ? 3.497 1.697 -16.950 1.00 80.19 174 LEU A C 1
ATOM 1427 O O . LEU A 1 174 ? 4.643 1.264 -16.818 1.00 80.19 174 LEU A O 1
ATOM 1431 N N . LYS A 1 175 ? 2.802 2.189 -15.928 1.00 87.56 175 LYS A N 1
ATOM 1432 C CA . LYS A 1 175 ? 3.286 2.186 -14.549 1.00 87.56 175 LYS A CA 1
ATOM 1433 C C . LYS A 1 175 ? 2.565 1.090 -13.783 1.00 87.56 175 LYS A C 1
ATOM 1435 O O . LYS A 1 175 ? 1.347 0.992 -13.889 1.00 87.56 175 LYS A O 1
ATOM 1440 N N . VAL A 1 176 ? 3.310 0.325 -12.999 1.00 91.75 176 VAL A N 1
ATOM 1441 C CA . VAL A 1 176 ? 2.795 -0.721 -12.111 1.00 91.75 176 VAL A CA 1
ATOM 1442 C C . VAL A 1 176 ? 3.177 -0.422 -10.667 1.00 91.75 176 VAL A C 1
ATOM 1444 O O . VAL A 1 176 ? 4.137 0.307 -10.407 1.00 91.75 176 VAL A O 1
ATOM 1447 N N . TYR A 1 177 ? 2.417 -0.963 -9.725 1.00 92.88 177 TYR A N 1
ATOM 1448 C CA . TYR A 1 177 ? 2.730 -0.920 -8.307 1.00 92.88 177 TYR A CA 1
ATOM 1449 C C . TYR A 1 177 ? 3.536 -2.156 -7.901 1.00 92.88 177 TYR A C 1
ATOM 1451 O O . TYR A 1 177 ? 3.071 -3.283 -8.058 1.00 92.88 177 TYR A O 1
ATOM 1459 N N . LEU A 1 178 ? 4.731 -1.928 -7.362 1.00 93.44 178 LEU A N 1
ATOM 1460 C CA . LEU A 1 178 ? 5.615 -2.954 -6.814 1.00 93.44 178 LEU A CA 1
ATOM 1461 C C . LEU A 1 178 ? 5.586 -2.909 -5.294 1.00 93.44 178 LEU A C 1
ATOM 1463 O O . LEU A 1 178 ? 5.555 -1.823 -4.705 1.00 93.44 178 LEU A O 1
ATOM 1467 N N . LEU A 1 179 ? 5.634 -4.083 -4.672 1.00 92.75 179 LEU A N 1
ATOM 1468 C CA . LEU A 1 179 ? 5.825 -4.188 -3.232 1.00 92.75 179 LEU A CA 1
ATOM 1469 C C . LEU A 1 179 ? 7.249 -3.781 -2.859 1.00 92.75 179 LEU A C 1
ATOM 1471 O O . LEU A 1 179 ? 8.207 -3.990 -3.604 1.00 92.75 179 LEU A O 1
ATOM 1475 N N . THR A 1 180 ? 7.382 -3.110 -1.723 1.00 89.06 180 THR A N 1
ATOM 1476 C CA . THR A 1 180 ? 8.639 -2.497 -1.286 1.00 89.06 180 THR A CA 1
ATOM 1477 C C . THR A 1 180 ? 8.800 -2.690 0.221 1.00 89.06 180 THR A C 1
ATOM 1479 O O . THR A 1 180 ? 7.816 -2.666 0.965 1.00 89.06 180 THR A O 1
ATOM 1482 N N . GLY A 1 181 ? 10.036 -2.901 0.678 1.00 77.81 181 GLY A N 1
ATOM 1483 C CA . GLY A 1 181 ? 10.373 -2.806 2.099 1.00 77.81 181 GLY A CA 1
ATOM 1484 C C . GLY A 1 181 ? 10.289 -1.358 2.596 1.00 77.81 181 GLY A C 1
ATOM 1485 O O . GLY A 1 181 ? 10.298 -0.420 1.800 1.00 77.81 181 GLY A O 1
ATOM 1486 N N . LYS A 1 182 ? 10.248 -1.142 3.918 1.00 70.44 182 LYS A N 1
ATOM 1487 C CA . LYS A 1 182 ? 10.280 0.224 4.487 1.00 70.44 182 LYS A CA 1
ATOM 1488 C C . LYS A 1 182 ? 11.510 1.030 4.049 1.00 70.44 182 LYS A C 1
ATOM 1490 O O . LYS A 1 182 ? 11.432 2.252 3.990 1.00 70.44 182 LYS A O 1
ATOM 1495 N N . ASP A 1 183 ? 12.590 0.345 3.689 1.00 74.06 183 ASP A N 1
ATOM 1496 C CA . ASP A 1 183 ? 13.853 0.939 3.243 1.00 74.06 183 ASP A CA 1
ATOM 1497 C C . ASP A 1 183 ? 13.812 1.395 1.772 1.00 74.06 183 ASP A C 1
ATOM 1499 O O . ASP A 1 183 ? 14.808 1.858 1.221 1.00 74.06 183 ASP A O 1
ATOM 1503 N N . GLY A 1 184 ? 12.662 1.264 1.100 1.00 70.19 184 GLY A N 1
ATOM 1504 C CA . GLY A 1 184 ? 12.491 1.672 -0.295 1.00 70.19 184 GLY A CA 1
ATOM 1505 C C . GLY A 1 184 ? 13.041 0.669 -1.316 1.00 70.19 184 GLY A C 1
ATOM 1506 O O . GLY A 1 184 ? 12.931 0.907 -2.525 1.00 70.19 184 GLY A O 1
ATOM 1507 N N . THR A 1 185 ? 13.589 -0.456 -0.851 1.00 80.25 185 THR A N 1
ATOM 1508 C CA . THR A 1 185 ? 14.062 -1.568 -1.677 1.00 80.25 185 THR A CA 1
ATOM 1509 C C . THR A 1 185 ? 12.876 -2.347 -2.258 1.00 80.25 185 THR A C 1
ATOM 1511 O O . THR A 1 185 ? 12.019 -2.825 -1.504 1.00 80.25 185 THR A O 1
ATOM 1514 N N . PRO A 1 186 ? 12.763 -2.458 -3.597 1.00 81.06 186 PRO A N 1
ATOM 1515 C CA . PRO A 1 186 ? 11.716 -3.259 -4.220 1.00 81.06 186 PRO A CA 1
ATOM 1516 C C . PRO A 1 186 ? 11.885 -4.723 -3.816 1.00 81.06 186 PRO A C 1
ATOM 1518 O O . PRO A 1 186 ? 12.976 -5.272 -3.945 1.00 81.06 186 PRO A O 1
ATOM 1521 N N . ALA A 1 187 ? 10.808 -5.354 -3.354 1.00 83.25 187 ALA A N 1
ATOM 1522 C CA . ALA A 1 187 ? 10.797 -6.794 -3.090 1.00 83.25 187 ALA A CA 1
ATOM 1523 C C . ALA A 1 187 ? 10.664 -7.614 -4.387 1.00 83.25 187 ALA A C 1
ATOM 1525 O O . ALA A 1 187 ? 10.890 -8.819 -4.396 1.00 83.25 187 ALA A O 1
ATOM 1526 N N . GLU A 1 188 ? 10.275 -6.955 -5.479 1.00 83.75 188 GLU A N 1
ATOM 1527 C CA . GLU A 1 188 ? 9.986 -7.551 -6.776 1.00 83.75 188 GLU A CA 1
ATOM 1528 C C . GLU A 1 188 ? 10.634 -6.715 -7.886 1.00 83.75 188 GLU A C 1
ATOM 1530 O O . GLU A 1 188 ? 10.708 -5.482 -7.796 1.00 83.75 188 GLU A O 1
ATOM 1535 N N . GLU A 1 189 ? 11.055 -7.370 -8.968 1.00 82.19 189 GLU A N 1
ATOM 1536 C CA . GLU A 1 189 ? 11.544 -6.664 -10.149 1.00 82.19 189 GLU A CA 1
ATOM 1537 C C . GLU A 1 189 ? 10.388 -6.068 -10.973 1.00 82.19 189 GLU A C 1
ATOM 1539 O O . GLU A 1 189 ? 9.330 -6.690 -11.127 1.00 82.19 189 GLU A O 1
ATOM 1544 N N . PRO A 1 190 ? 10.566 -4.865 -11.554 1.00 79.94 190 PRO A N 1
ATOM 1545 C CA . PRO A 1 190 ? 9.597 -4.316 -12.491 1.00 79.94 190 PRO A CA 1
ATOM 1546 C C . PRO A 1 190 ? 9.451 -5.241 -13.706 1.00 79.94 190 PRO A C 1
ATOM 1548 O O . PRO A 1 190 ? 10.456 -5.683 -14.269 1.00 79.94 190 PRO A O 1
ATOM 1551 N N . PRO A 1 191 ? 8.220 -5.481 -14.185 1.00 81.88 191 PRO A N 1
ATOM 1552 C CA . PRO A 1 191 ? 8.001 -6.369 -15.308 1.00 81.88 191 PRO A CA 1
ATOM 1553 C C . PRO A 1 191 ? 8.612 -5.746 -16.564 1.00 81.88 191 PRO A C 1
ATOM 1555 O O . PRO A 1 191 ? 8.469 -4.543 -16.827 1.00 81.88 191 PRO A O 1
ATOM 1558 N N . VAL A 1 192 ? 9.295 -6.585 -17.339 1.00 78.50 192 VAL A N 1
ATOM 1559 C CA . VAL A 1 192 ? 9.909 -6.184 -18.602 1.00 78.50 192 VAL A CA 1
ATOM 1560 C C . VAL A 1 192 ? 8.857 -6.244 -19.700 1.00 78.50 192 VAL A C 1
ATOM 1562 O O . VAL A 1 192 ? 8.233 -7.276 -19.939 1.00 78.50 192 VAL A O 1
ATOM 1565 N N . GLN A 1 193 ? 8.660 -5.124 -20.384 1.00 73.56 193 GLN A N 1
ATOM 1566 C CA . GLN A 1 193 ? 7.867 -5.069 -21.598 1.00 73.56 193 GLN A CA 1
ATOM 1567 C C . GLN A 1 193 ? 8.801 -5.310 -22.784 1.00 73.56 193 GLN A C 1
ATOM 1569 O O . GLN A 1 193 ? 9.597 -4.443 -23.149 1.00 73.56 193 GLN A O 1
ATOM 1574 N N . TYR A 1 194 ? 8.711 -6.502 -23.374 1.00 69.44 194 TYR A N 1
ATOM 1575 C CA . TYR A 1 194 ? 9.403 -6.804 -24.621 1.00 69.44 194 TYR A CA 1
ATOM 1576 C C . TYR A 1 194 ? 8.717 -6.065 -25.763 1.00 69.44 194 TYR A C 1
ATOM 1578 O O . TYR A 1 194 ? 7.532 -6.258 -26.043 1.00 69.44 194 TYR A O 1
ATOM 1586 N N . VAL A 1 195 ? 9.477 -5.186 -26.401 1.00 65.44 195 VAL A N 1
ATOM 1587 C CA . VAL A 1 195 ? 9.044 -4.444 -27.576 1.00 65.44 195 VAL A CA 1
ATOM 1588 C C . VAL A 1 195 ? 9.756 -5.074 -28.762 1.00 65.44 195 VAL A C 1
ATOM 1590 O O . VAL A 1 195 ? 10.925 -4.798 -29.022 1.00 65.44 195 VAL A O 1
ATOM 1593 N N . HIS A 1 196 ? 9.070 -5.996 -29.432 1.00 57.53 196 HIS A N 1
ATOM 1594 C CA . HIS A 1 196 ? 9.564 -6.553 -30.682 1.00 57.53 196 HIS A CA 1
ATOM 1595 C C . HIS A 1 196 ? 9.340 -5.523 -31.784 1.00 57.53 196 HIS A C 1
ATOM 1597 O O . HIS A 1 196 ? 8.200 -5.205 -32.122 1.00 57.53 196 HIS A O 1
ATOM 1603 N N . SER A 1 197 ? 10.436 -5.017 -32.343 1.00 54.22 197 SER A N 1
ATOM 1604 C CA . SER A 1 197 ? 10.381 -4.430 -33.675 1.00 54.22 197 SER A CA 1
ATOM 1605 C C . SER A 1 197 ? 10.089 -5.572 -34.647 1.00 54.22 197 SER A C 1
ATOM 1607 O O . SER A 1 197 ? 10.829 -6.558 -34.642 1.00 54.22 197 SER A O 1
ATOM 1609 N N . LYS A 1 198 ? 9.011 -5.482 -35.436 1.00 51.62 198 LYS A N 1
ATOM 1610 C CA . LYS A 1 198 ? 8.859 -6.347 -36.611 1.00 51.62 198 LYS A CA 1
ATOM 1611 C C . LYS A 1 198 ? 9.959 -5.925 -37.580 1.00 51.62 198 LYS A C 1
ATOM 1613 O O . LYS A 1 198 ? 9.849 -4.869 -38.196 1.00 51.62 198 LYS A O 1
ATOM 1618 N N . ARG A 1 199 ? 11.041 -6.688 -37.613 1.00 48.31 199 ARG A N 1
ATOM 1619 C CA . ARG A 1 199 ? 12.089 -6.573 -38.615 1.00 48.31 199 ARG A CA 1
ATOM 1620 C C . ARG A 1 199 ? 12.053 -7.825 -39.466 1.00 48.31 199 ARG A C 1
ATOM 1622 O O . ARG A 1 199 ? 11.778 -8.892 -38.871 1.00 48.31 199 ARG A O 1
#

InterPro domains:
  IPR036397 Ribonuclease H superfamily [G3DSA:3.30.420.10] (117-199)
  IPR056671 Domain of unknown function DUF7769 [PF24964] (4-49)

pLDDT: mean 85.22, std 9.74, range [48.31, 95.0]